Protein AF-A0A2U9R148-F1 (afdb_monomer_lite)

Foldseek 3Di:
DDDDDDDDDDDDPDPDDDDDDDDDDDDDDDDDDDDDDDDDDDDDDDDDDDDDDDDDDDPDDPPVVVVVVVVVVVVVVVVVVVVVVVVVVVVVVVVLVPDDCLPDLVVPQDLPVQLVVVVVVVDDSVVSNVVSVVVSVVVVVVSVVCPVPDDDPSVVVVVVVVVVVVVVVVVVVVVVVVVVVVVVVVVVVVVVVVVVVVVVVVVVVVVVVVVVVVVVVVVVVVVVVVVVVVVVVVVVVVVVVVCCVVVVVVVVVVVVVVVVVVVVVVVVVVVVVVVVVVVVVVVVVVVVVVVPDDDDDDDDDDDDDDDDDDDDDDDDDDDDDDDD

Radius of gyration: 74.28 Å; chains: 1; bounding box: 139×92×206 Å

pLDDT: mean 72.51, std 24.66, range [27.67, 98.5]

Organism: Pichia kudriavzevii (NCBI:txid4909)

Secondary structure (DSSP, 8-state):
---PPP---------------------------------PPP---PPPP--------------HHHHHHHHHHHHHHHHHHHHHHHHHHHHHHHHT--------GGGT--HHHHHHHHHHTT--HHHHHHHHHHHHHHHHHHHHHHHHHS--HHHHHHHHHHHHHHHHHHHHHHHHHHHHHHHHHHHHHHHHHHHHHHHHHHHHHHHHHHHHHHHHHHHHHHHHHHHHHHHHHHHHHHHHHHHHHHHHHHHHHHHHHHHHHHHHHHHHHHHHHHHHHHHHHHHHHHHHTT----------------------------------

InterPro domains:
  IPR024461 Coiled-coil domain-containing protein 90-like [PF07798] (109-281)
  IPR024461 Coiled-coil domain-containing protein 90-like [PTHR14360] (84-281)

Structure (mmCIF, N/CA/C/O backbone):
data_AF-A0A2U9R148-F1
#
_entry.id   AF-A0A2U9R148-F1
#
loop_
_atom_site.group_PDB
_atom_site.id
_atom_site.type_symbol
_atom_site.label_atom_id
_atom_site.label_alt_id
_atom_site.label_comp_id
_atom_site.label_asym_id
_atom_site.label_entity_id
_atom_site.label_seq_id
_atom_site.pdbx_PDB_ins_code
_atom_site.Cartn_x
_atom_site.Cartn_y
_atom_site.Cartn_z
_atom_site.occupancy
_atom_site.B_iso_or_equiv
_atom_site.auth_seq_id
_atom_site.auth_comp_id
_atom_site.auth_asym_id
_atom_site.auth_atom_id
_atom_site.pdbx_PDB_model_num
ATOM 1 N N . MET A 1 1 ? -62.554 -35.056 8.709 1.00 40.69 1 MET A N 1
ATOM 2 C CA . MET A 1 1 ? -61.158 -35.475 8.419 1.00 40.69 1 MET A CA 1
ATOM 3 C C . MET A 1 1 ? -60.192 -34.622 9.243 1.00 40.69 1 MET A C 1
ATOM 5 O O . MET A 1 1 ? -60.630 -33.622 9.788 1.00 40.69 1 MET A O 1
ATOM 9 N N . SER A 1 2 ? -58.923 -35.033 9.348 1.00 40.75 2 SER A N 1
ATOM 10 C CA . SER A 1 2 ? -57.762 -34.238 9.807 1.00 40.75 2 SER A CA 1
ATOM 11 C C . SER A 1 2 ? -57.883 -33.431 11.114 1.00 40.75 2 SER A C 1
ATOM 13 O O . SER A 1 2 ? -58.100 -32.224 11.120 1.00 40.75 2 SER A O 1
ATOM 15 N N . ARG A 1 3 ? -57.596 -34.104 12.236 1.00 36.12 3 ARG A N 1
ATOM 16 C CA . ARG A 1 3 ? -57.235 -33.489 13.526 1.00 36.12 3 ARG A CA 1
ATOM 17 C C . ARG A 1 3 ? -55.804 -32.931 13.437 1.00 36.12 3 ARG A C 1
ATOM 19 O O . ARG A 1 3 ? -54.862 -33.718 13.398 1.00 36.12 3 ARG A O 1
ATOM 26 N N . VAL A 1 4 ? -55.625 -31.608 13.408 1.00 43.72 4 VAL A N 1
ATOM 27 C CA . VAL A 1 4 ? -54.286 -30.982 13.380 1.00 43.72 4 VAL A CA 1
ATOM 28 C C . VAL A 1 4 ? -53.643 -31.065 14.769 1.00 43.72 4 VAL A C 1
ATOM 30 O O . VAL A 1 4 ? -54.189 -30.552 15.742 1.00 43.72 4 VAL A O 1
ATOM 33 N N . MET A 1 5 ? -52.488 -31.726 14.873 1.00 39.94 5 MET A N 1
ATOM 34 C CA . MET A 1 5 ? -51.717 -31.806 16.118 1.00 39.94 5 MET A CA 1
ATOM 35 C C . MET A 1 5 ? -50.911 -30.526 16.362 1.00 39.94 5 MET A C 1
ATOM 37 O O . MET A 1 5 ? -50.147 -30.101 15.496 1.00 39.94 5 MET A O 1
ATOM 41 N N . MET A 1 6 ? -50.968 -29.997 17.586 1.00 37.62 6 MET A N 1
ATOM 42 C CA . MET A 1 6 ? -49.887 -29.157 18.105 1.00 37.62 6 MET A CA 1
ATOM 43 C C . MET A 1 6 ? -48.601 -29.991 18.222 1.00 37.62 6 MET A C 1
ATOM 45 O O . MET A 1 6 ? -48.632 -31.120 18.714 1.00 37.62 6 MET A O 1
ATOM 49 N N . ARG A 1 7 ? -47.461 -29.426 17.813 1.00 37.69 7 ARG A N 1
ATOM 50 C CA . ARG A 1 7 ? -46.123 -29.976 18.082 1.00 37.69 7 ARG A CA 1
ATOM 51 C C . ARG A 1 7 ? -45.379 -29.044 19.046 1.00 37.69 7 ARG A C 1
ATOM 53 O O . ARG A 1 7 ? -45.216 -27.875 18.704 1.00 37.69 7 ARG A O 1
ATOM 60 N N . PRO A 1 8 ? -44.892 -29.522 20.205 1.00 41.59 8 PRO A N 1
ATOM 61 C CA . PRO A 1 8 ? -44.050 -28.712 21.077 1.00 41.59 8 PRO A CA 1
ATOM 62 C C . PRO A 1 8 ? -42.641 -28.584 20.482 1.00 41.59 8 PRO A C 1
ATOM 64 O O . PRO A 1 8 ? -41.967 -29.587 20.235 1.00 41.59 8 PRO A O 1
ATOM 67 N N . VAL A 1 9 ? -42.175 -27.352 20.278 1.00 40.22 9 VAL A N 1
ATOM 68 C CA . VAL A 1 9 ? -40.775 -27.081 19.922 1.00 40.22 9 VAL A CA 1
ATOM 69 C C . VAL A 1 9 ? -39.934 -27.192 21.194 1.00 40.22 9 VAL A C 1
ATOM 71 O O . VAL A 1 9 ? -40.090 -26.401 22.121 1.00 40.22 9 VAL A O 1
ATOM 74 N N . ARG A 1 10 ? -39.046 -28.191 21.260 1.00 39.56 10 ARG A N 1
ATOM 75 C CA . ARG A 1 10 ? -38.090 -28.329 22.368 1.00 39.56 10 ARG A CA 1
ATOM 76 C C . ARG A 1 10 ? -37.035 -27.227 22.278 1.00 39.56 10 ARG A C 1
ATOM 78 O O . ARG A 1 10 ? -36.246 -27.215 21.336 1.00 39.56 10 ARG A O 1
ATOM 85 N N . ALA A 1 11 ? -36.988 -26.350 23.277 1.00 38.66 11 ALA A N 1
ATOM 86 C CA . ALA A 1 11 ? -35.897 -25.396 23.433 1.00 38.66 11 ALA A CA 1
ATOM 87 C C . ALA A 1 11 ? -34.603 -26.135 23.819 1.00 38.66 11 ALA A C 1
ATOM 89 O O . ALA A 1 11 ? -34.496 -26.684 24.915 1.00 38.66 11 ALA A O 1
ATOM 90 N N . PHE A 1 12 ? -33.613 -26.145 22.925 1.00 34.12 12 PHE A N 1
ATOM 91 C CA . PHE A 1 12 ? -32.262 -26.610 23.238 1.00 34.12 12 PHE A CA 1
ATOM 92 C C . PHE A 1 12 ? -31.444 -25.462 23.837 1.00 34.12 12 PHE A C 1
ATOM 94 O O . PHE A 1 12 ? -30.795 -24.705 23.117 1.00 34.12 12 PHE A O 1
ATOM 101 N N . TRP A 1 13 ? -31.449 -25.349 25.167 1.00 34.31 13 TRP A N 1
ATOM 102 C CA . TRP A 1 13 ? -30.438 -24.569 25.882 1.00 34.31 13 TRP A CA 1
ATOM 103 C C . TRP A 1 13 ? -29.085 -25.276 25.755 1.00 34.31 13 TRP A C 1
ATOM 105 O O . TRP A 1 13 ? -28.850 -26.303 26.386 1.00 34.31 13 TRP A O 1
ATOM 115 N N . ASN A 1 14 ? -28.203 -24.742 24.910 1.00 32.25 14 ASN A N 1
ATOM 116 C CA . ASN A 1 14 ? -26.879 -25.306 24.655 1.00 32.25 14 ASN A CA 1
ATOM 117 C C . ASN A 1 14 ? -25.799 -24.355 25.190 1.00 32.25 14 ASN A C 1
ATOM 119 O O . ASN A 1 14 ? -25.160 -23.621 24.436 1.00 32.25 14 ASN A O 1
ATOM 123 N N . VAL A 1 15 ? -25.653 -24.327 26.521 1.00 37.69 15 VAL A N 1
ATOM 124 C CA . VAL A 1 15 ? -24.686 -23.474 27.233 1.00 37.69 15 VAL A CA 1
ATOM 125 C C . VAL A 1 15 ? -23.275 -24.010 27.010 1.00 37.69 15 VAL A C 1
ATOM 127 O O . VAL A 1 15 ? -22.725 -24.768 27.808 1.00 37.69 15 VAL A O 1
ATOM 130 N N . ARG A 1 16 ? -22.677 -23.618 25.888 1.00 37.16 16 ARG A N 1
ATOM 131 C CA . ARG A 1 16 ? -21.277 -23.902 25.594 1.00 37.16 16 ARG A CA 1
ATOM 132 C C . ARG A 1 16 ? -20.419 -22.851 26.289 1.00 37.16 16 ARG A C 1
ATOM 134 O O . ARG A 1 16 ? -20.343 -21.720 25.818 1.00 37.16 16 ARG A O 1
ATOM 141 N N . LEU A 1 17 ? -19.780 -23.223 27.403 1.00 41.09 17 LEU A N 1
ATOM 142 C CA . LEU A 1 17 ? -18.784 -22.365 28.049 1.00 41.09 17 LEU A CA 1
ATOM 143 C C . LEU A 1 17 ? -17.743 -21.942 27.005 1.00 41.09 17 LEU A C 1
ATOM 145 O O . LEU A 1 17 ? -17.155 -22.799 26.340 1.00 41.09 17 LEU A O 1
ATOM 149 N N . PHE A 1 18 ? -17.489 -20.639 26.900 1.00 32.75 18 PHE A N 1
ATOM 150 C CA . PHE A 1 18 ? -16.334 -20.122 26.179 1.00 32.75 18 PHE A CA 1
ATOM 151 C C . PHE A 1 18 ? -15.441 -19.301 27.107 1.00 32.75 18 PHE A C 1
ATOM 153 O O . PHE A 1 18 ? -15.887 -18.761 28.119 1.00 32.75 18 PHE A O 1
ATOM 160 N N . SER A 1 19 ? -14.142 -19.329 26.821 1.00 32.44 19 SER A N 1
ATOM 161 C CA . SER A 1 19 ? -13.114 -19.009 27.812 1.00 32.44 19 SER A CA 1
ATOM 162 C C . SER A 1 19 ? -13.008 -17.513 28.104 1.00 32.44 19 SER A C 1
ATOM 164 O O . SER A 1 19 ? -12.942 -16.702 27.180 1.00 32.44 19 SER A O 1
ATOM 166 N N . ARG A 1 20 ? -12.886 -17.151 29.389 1.00 37.62 20 ARG A N 1
ATOM 167 C CA . ARG A 1 20 ? -12.506 -15.793 29.802 1.00 37.62 20 ARG A CA 1
ATOM 168 C C . ARG A 1 20 ? -11.097 -15.469 29.289 1.00 37.62 20 ARG A C 1
ATOM 170 O O . ARG A 1 20 ? -10.123 -16.086 29.719 1.00 37.62 20 ARG A O 1
ATOM 177 N N . ARG A 1 21 ? -10.972 -14.437 28.453 1.00 35.81 21 ARG A N 1
ATOM 178 C CA . ARG A 1 21 ? -9.716 -13.706 28.217 1.00 35.81 21 ARG A CA 1
ATOM 179 C C . ARG A 1 21 ? -9.968 -12.218 28.438 1.00 35.81 21 ARG A C 1
ATOM 181 O O . ARG A 1 21 ? -10.374 -11.522 27.520 1.00 35.81 21 ARG A O 1
ATOM 188 N N . ALA A 1 22 ? -9.743 -11.757 29.667 1.00 36.31 22 ALA A N 1
ATOM 189 C CA . ALA A 1 22 ? -9.949 -10.360 30.037 1.00 36.31 22 ALA A CA 1
ATOM 190 C C . ALA A 1 22 ? -8.974 -9.438 29.283 1.00 36.31 22 ALA A C 1
ATOM 192 O O . ALA A 1 22 ? -7.755 -9.584 29.410 1.00 36.31 22 ALA A O 1
ATOM 193 N N . CYS A 1 23 ? -9.498 -8.473 28.525 1.00 33.38 23 CYS A N 1
ATOM 194 C CA . CYS A 1 23 ? -8.683 -7.498 27.807 1.00 33.38 23 CYS A CA 1
ATOM 195 C C . CYS A 1 23 ? -8.499 -6.226 28.654 1.00 33.38 23 CYS A C 1
ATOM 197 O O . CYS A 1 23 ? -9.293 -5.293 28.606 1.00 33.38 23 CYS A O 1
ATOM 199 N N . LEU A 1 24 ? -7.456 -6.189 29.490 1.00 38.22 24 LEU A N 1
ATOM 200 C CA . LEU A 1 24 ? -7.224 -5.065 30.405 1.00 38.22 24 LEU A CA 1
ATOM 201 C C . LEU A 1 24 ? -6.367 -3.944 29.791 1.00 38.22 24 LEU A C 1
ATOM 203 O O . LEU A 1 24 ? -5.133 -4.036 29.798 1.00 38.22 24 LEU A O 1
ATOM 207 N N . ARG A 1 25 ? -6.987 -2.812 29.416 1.00 37.53 25 ARG A N 1
ATOM 208 C CA . ARG A 1 25 ? -6.289 -1.511 29.419 1.00 37.53 25 ARG A CA 1
ATOM 209 C C . ARG A 1 25 ? -7.189 -0.286 29.656 1.00 37.53 25 ARG A C 1
ATOM 211 O O . ARG A 1 25 ? -7.997 0.079 28.823 1.00 37.53 25 ARG A O 1
ATOM 218 N N . ASN A 1 26 ? -6.940 0.349 30.801 1.00 33.91 26 ASN A N 1
ATOM 219 C CA . ASN A 1 26 ? -7.235 1.723 31.228 1.00 33.91 26 ASN A CA 1
ATOM 220 C C . ASN A 1 26 ? -8.183 2.607 30.386 1.00 33.91 26 ASN A C 1
ATOM 222 O O . ASN A 1 26 ? -7.795 3.114 29.336 1.00 33.91 26 ASN A O 1
ATOM 226 N N . SER A 1 27 ? -9.266 3.049 31.026 1.00 28.39 27 SER A N 1
ATOM 227 C CA . SER A 1 27 ? -9.783 4.416 30.897 1.00 28.39 27 SER A CA 1
ATOM 228 C C . SER A 1 27 ? -9.855 5.050 32.296 1.00 28.39 27 SER A C 1
ATOM 230 O O . SER A 1 27 ? -10.354 4.446 33.242 1.00 28.39 27 SER A O 1
ATOM 232 N N . THR A 1 28 ? -9.292 6.249 32.467 1.00 39.09 28 THR A N 1
ATOM 233 C CA . THR A 1 28 ? -9.404 7.036 33.709 1.00 39.09 28 THR A CA 1
ATOM 234 C C . THR A 1 28 ? -10.259 8.259 33.432 1.00 39.09 28 THR A C 1
ATOM 236 O O . THR A 1 28 ? -9.847 9.136 32.672 1.00 39.09 28 THR A O 1
ATOM 239 N N . THR A 1 29 ? -11.441 8.324 34.035 1.00 35.50 29 THR A N 1
ATOM 240 C CA . THR A 1 29 ? -12.380 9.433 33.861 1.00 35.50 29 THR A CA 1
ATOM 241 C C . THR A 1 29 ? -11.907 10.688 34.597 1.00 35.50 29 THR A C 1
ATOM 243 O O . THR A 1 29 ? -11.525 10.639 35.767 1.00 35.50 29 THR A O 1
ATOM 246 N N . LYS A 1 30 ? -11.947 11.839 33.916 1.00 34.44 30 LYS A N 1
ATOM 247 C CA . LYS A 1 30 ? -11.910 13.167 34.545 1.00 34.44 30 LYS A CA 1
ATOM 248 C C . LYS A 1 30 ? -12.507 14.230 33.624 1.00 34.44 30 LYS A C 1
ATOM 250 O O . LYS A 1 30 ? -12.185 14.291 32.443 1.00 34.44 30 LYS A O 1
ATOM 255 N N . SER A 1 31 ? -13.333 15.091 34.201 1.00 30.61 31 SER A N 1
ATOM 256 C CA . SER A 1 31 ? -13.832 16.353 33.645 1.00 30.61 31 SER A CA 1
ATOM 257 C C . SER A 1 31 ? -14.246 17.251 34.832 1.00 30.61 31 SER A C 1
ATOM 259 O O . SER A 1 31 ? -14.190 16.773 35.972 1.00 30.61 31 SER A O 1
ATOM 261 N N . PRO A 1 32 ? -14.676 18.512 34.635 1.00 53.31 32 PRO A N 1
ATOM 262 C CA . PRO A 1 32 ? -14.616 19.332 33.419 1.00 53.31 32 PRO A CA 1
ATOM 263 C C . PRO A 1 32 ? -13.890 20.682 33.636 1.00 53.31 32 PRO A C 1
ATOM 265 O O . PRO A 1 32 ? -13.750 21.123 34.771 1.00 53.31 32 PRO A O 1
ATOM 268 N N . GLN A 1 33 ? -13.512 21.375 32.550 1.00 30.28 33 GLN A N 1
ATOM 269 C CA . GLN A 1 33 ? -13.773 22.814 32.297 1.00 30.28 33 GLN A CA 1
ATOM 270 C C . GLN A 1 33 ? -13.162 23.266 30.948 1.00 30.28 33 GLN A C 1
ATOM 272 O O . GLN A 1 33 ? -12.612 22.443 30.218 1.00 30.28 33 GLN A O 1
ATOM 277 N N . GLN A 1 34 ? -13.405 24.524 30.558 1.00 30.59 34 GLN A N 1
ATOM 278 C CA . GLN A 1 34 ? -13.326 25.029 29.173 1.00 30.59 34 GLN A CA 1
ATOM 279 C C . GLN A 1 34 ? -12.042 25.882 28.910 1.00 30.59 34 GLN A C 1
ATOM 281 O O . GLN A 1 34 ? -11.045 25.655 29.589 1.00 30.59 34 GLN A O 1
ATOM 286 N N . PRO A 1 35 ? -11.955 26.751 27.875 1.00 52.84 35 PRO A N 1
ATOM 287 C CA . PRO A 1 35 ? -11.247 26.399 26.639 1.00 52.84 35 PRO A CA 1
ATOM 288 C C . PRO A 1 35 ? -10.097 27.366 26.283 1.00 52.84 35 PRO A C 1
ATOM 290 O O . PRO A 1 35 ? -10.132 28.530 26.673 1.00 52.84 35 PRO A O 1
ATOM 293 N N . LEU A 1 36 ? -9.123 26.938 25.468 1.00 27.67 36 LEU A N 1
ATOM 294 C CA . LEU A 1 36 ? -8.109 27.846 24.908 1.00 27.67 36 LEU A CA 1
ATOM 295 C C . LEU A 1 36 ? -7.570 27.425 23.530 1.00 27.67 36 LEU A C 1
ATOM 297 O O . LEU A 1 36 ? -7.730 26.292 23.085 1.00 27.67 36 LEU A O 1
ATOM 301 N N . GLU A 1 37 ? -6.981 28.427 22.883 1.00 28.81 37 GLU A N 1
ATOM 302 C CA . GLU A 1 37 ? -6.577 28.591 21.483 1.00 28.81 37 GLU A CA 1
ATOM 303 C C . GLU A 1 37 ? -5.896 27.418 20.755 1.00 28.81 37 GLU A C 1
ATOM 305 O O . GLU A 1 37 ? -5.028 26.717 21.272 1.00 28.81 37 GLU A O 1
ATOM 310 N N . THR A 1 38 ? -6.195 27.323 19.456 1.00 40.75 38 THR A N 1
ATOM 311 C CA . THR A 1 38 ? -5.419 26.558 18.475 1.00 40.75 38 THR A CA 1
ATOM 312 C C . THR A 1 38 ? -4.294 27.406 17.876 1.00 40.75 38 THR A C 1
ATOM 314 O O . THR A 1 38 ? -4.573 28.402 17.210 1.00 40.75 38 THR A O 1
ATOM 317 N N . ASN A 1 39 ? -3.042 26.960 17.988 1.00 32.22 39 ASN A N 1
ATOM 318 C CA . ASN A 1 39 ? -1.950 27.393 17.109 1.00 32.22 39 ASN A CA 1
ATOM 319 C C . ASN A 1 39 ? -1.030 26.196 16.778 1.00 32.22 39 ASN A C 1
ATOM 321 O O . ASN A 1 39 ? -0.771 25.376 17.662 1.00 32.22 39 ASN A O 1
ATOM 325 N N . PRO A 1 40 ? -0.569 26.034 15.521 1.00 32.91 40 PRO A N 1
ATOM 326 C CA . PRO A 1 40 ? 0.127 24.825 15.083 1.00 32.91 40 PRO A CA 1
ATOM 327 C C . PRO A 1 40 ? 1.614 24.820 15.468 1.00 32.91 40 PRO A C 1
ATOM 329 O O . PRO A 1 40 ? 2.334 25.794 15.252 1.00 32.91 40 PRO A O 1
ATOM 332 N N . ILE A 1 41 ? 2.102 23.683 15.971 1.00 32.50 41 ILE A N 1
ATOM 333 C CA . ILE A 1 41 ? 3.531 23.468 16.237 1.00 32.50 41 ILE A CA 1
ATOM 334 C C . ILE A 1 41 ? 4.197 22.903 14.976 1.00 32.50 41 ILE A C 1
ATOM 336 O O . ILE A 1 41 ? 3.887 21.796 14.537 1.00 32.50 41 ILE A O 1
ATOM 340 N N . ASN A 1 42 ? 5.139 23.659 14.408 1.00 30.28 42 ASN A N 1
ATOM 341 C CA . ASN A 1 42 ? 5.942 23.224 13.263 1.00 30.28 42 ASN A CA 1
ATOM 342 C C . ASN A 1 42 ? 6.892 22.082 13.655 1.00 30.28 42 ASN A C 1
ATOM 344 O O . ASN A 1 42 ? 7.706 22.238 14.566 1.00 30.28 42 ASN A O 1
ATOM 348 N N . PHE A 1 43 ? 6.848 20.963 12.928 1.00 28.45 43 PHE A N 1
ATOM 349 C CA . PHE A 1 43 ? 7.765 19.840 13.138 1.00 28.45 43 PHE A CA 1
ATOM 350 C C . PHE A 1 43 ? 9.009 19.991 12.249 1.00 28.45 43 PHE A C 1
ATOM 352 O O . PHE A 1 43 ? 8.956 19.764 11.040 1.00 28.45 43 PHE A O 1
ATOM 359 N N . THR A 1 44 ? 10.132 20.419 12.827 1.00 32.84 44 THR A N 1
ATOM 360 C CA . THR A 1 44 ? 11.377 20.661 12.082 1.00 32.84 44 THR A CA 1
ATOM 361 C C . THR A 1 44 ? 12.170 19.370 11.865 1.00 32.84 44 THR A C 1
ATOM 363 O O . THR A 1 44 ? 12.422 18.594 12.785 1.00 32.84 44 THR A O 1
ATOM 366 N N . MET A 1 45 ? 12.582 19.126 10.618 1.00 33.75 45 MET A N 1
ATOM 367 C CA . MET A 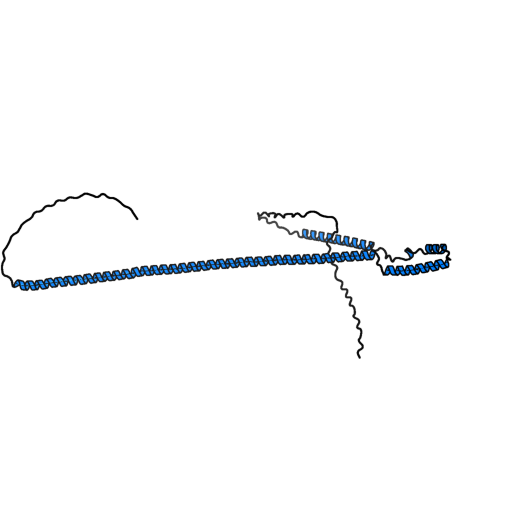1 45 ? 13.253 17.883 10.229 1.00 33.75 45 MET A CA 1
ATOM 368 C C . MET A 1 45 ? 14.743 17.915 10.614 1.00 33.75 45 MET A C 1
ATOM 370 O O . MET A 1 45 ? 15.570 18.511 9.921 1.00 33.75 45 MET A O 1
ATOM 374 N N . GLY A 1 46 ? 15.088 17.289 11.742 1.00 30.19 46 GLY A N 1
ATOM 375 C CA . GLY A 1 46 ? 16.469 17.168 12.215 1.00 30.19 46 GLY A CA 1
ATOM 376 C C . GLY A 1 46 ? 17.337 16.328 11.270 1.00 30.19 46 GLY A C 1
ATOM 377 O O . GLY A 1 46 ? 17.011 15.181 10.971 1.00 30.19 46 GLY A O 1
ATOM 378 N N . LYS A 1 47 ? 18.453 16.896 10.798 1.00 34.81 47 LYS A N 1
ATOM 379 C CA . LYS A 1 47 ? 19.402 16.223 9.894 1.00 34.81 47 LYS A CA 1
ATOM 380 C C . LYS A 1 47 ? 20.146 15.094 10.617 1.00 34.81 47 LYS A C 1
ATOM 382 O O . LYS A 1 47 ? 20.728 15.335 11.672 1.00 34.81 47 LYS A O 1
ATOM 387 N N . MET A 1 48 ? 20.219 13.908 10.010 1.00 32.25 48 MET A N 1
ATOM 388 C CA . MET A 1 48 ? 21.195 12.886 10.415 1.00 32.25 48 MET A CA 1
ATOM 389 C C . MET A 1 48 ? 22.584 13.219 9.837 1.00 32.25 48 MET A C 1
ATOM 391 O O . MET A 1 48 ? 22.668 13.553 8.652 1.00 32.25 48 MET A O 1
ATOM 395 N N . PRO A 1 49 ? 23.671 13.124 10.624 1.00 37.22 49 PRO A N 1
ATOM 396 C CA . PRO A 1 49 ? 25.033 13.198 10.107 1.00 37.22 49 PRO A CA 1
ATOM 397 C C . PRO A 1 49 ? 25.453 11.871 9.451 1.00 37.22 49 PRO A C 1
ATOM 399 O O . PRO A 1 49 ? 25.042 10.793 9.876 1.00 37.22 49 PRO A O 1
ATOM 402 N N . ILE A 1 50 ? 26.313 11.959 8.436 1.00 35.84 50 ILE A N 1
ATOM 403 C CA . ILE A 1 50 ? 26.935 10.821 7.746 1.00 35.84 50 ILE A CA 1
ATOM 404 C C . ILE A 1 50 ? 28.441 10.876 8.030 1.00 35.84 50 ILE A C 1
ATOM 406 O O . ILE A 1 50 ? 29.040 11.923 7.793 1.00 35.84 50 ILE A O 1
ATOM 410 N N . GLY A 1 51 ? 29.063 9.768 8.459 1.00 30.67 51 GLY A N 1
ATOM 411 C CA . GLY A 1 51 ? 30.524 9.623 8.357 1.00 30.67 51 GLY A CA 1
ATOM 412 C C . GLY A 1 51 ? 31.252 8.780 9.413 1.00 30.67 51 GLY A C 1
ATOM 413 O O . GLY A 1 51 ? 31.760 9.351 10.367 1.00 30.67 51 GLY A O 1
ATOM 414 N N . LEU A 1 52 ? 31.450 7.487 9.098 1.00 30.19 52 LEU A N 1
ATOM 415 C CA . LEU A 1 52 ? 32.632 6.653 9.429 1.00 30.19 52 LEU A CA 1
ATOM 416 C C . LEU A 1 52 ? 32.984 6.384 10.924 1.00 30.19 52 LEU A C 1
ATOM 418 O O . LEU A 1 52 ? 32.455 7.039 11.817 1.00 30.19 52 LEU A O 1
ATOM 422 N N . PRO A 1 53 ? 33.908 5.434 11.223 1.00 40.84 53 PRO A N 1
ATOM 423 C CA . PRO A 1 53 ? 34.562 4.450 10.345 1.00 40.84 53 PRO A CA 1
ATOM 424 C C . PRO A 1 53 ? 34.176 2.983 10.647 1.00 40.84 53 PRO A C 1
ATOM 426 O O . PRO A 1 53 ? 33.507 2.679 11.629 1.00 40.84 53 PRO A O 1
ATOM 429 N N . MET A 1 54 ? 34.645 2.061 9.799 1.00 43.34 54 MET A N 1
ATOM 430 C CA . MET A 1 54 ? 34.634 0.611 10.048 1.00 43.34 54 MET A CA 1
ATOM 431 C C . MET A 1 54 ? 35.953 0.175 10.707 1.00 43.34 54 MET A C 1
ATOM 433 O O . MET A 1 54 ? 37.010 0.641 10.282 1.00 43.34 54 MET A O 1
ATOM 437 N N . GLY A 1 55 ? 35.907 -0.762 11.661 1.00 34.12 55 GLY A N 1
ATOM 438 C CA . GLY A 1 55 ? 37.095 -1.450 12.190 1.00 34.12 55 GLY A CA 1
ATOM 439 C C . GLY A 1 55 ? 37.013 -1.775 13.685 1.00 34.12 55 GLY A C 1
ATOM 440 O O . GLY A 1 55 ? 37.119 -0.874 14.510 1.00 34.12 55 GLY A O 1
ATOM 441 N N . GLY A 1 56 ? 36.858 -3.060 14.023 1.00 30.08 56 GLY A N 1
ATOM 442 C CA . GLY A 1 56 ? 36.825 -3.565 15.402 1.00 30.08 56 GLY A CA 1
ATOM 443 C C . GLY A 1 56 ? 36.057 -4.886 15.512 1.00 30.08 56 GLY A C 1
ATOM 444 O O . GLY A 1 56 ? 34.836 -4.900 15.375 1.00 30.08 56 GLY A O 1
ATOM 445 N N . GLU A 1 57 ? 36.762 -5.998 15.734 1.00 40.91 57 GLU A N 1
ATOM 446 C CA . GLU A 1 57 ? 36.166 -7.332 15.915 1.00 40.91 57 GLU A CA 1
ATOM 447 C C . GLU A 1 57 ? 35.799 -7.592 17.387 1.00 40.91 57 GLU A C 1
ATOM 449 O O . GLU A 1 57 ? 36.429 -8.401 18.067 1.00 40.91 57 GLU A O 1
ATOM 454 N N . ASP A 1 58 ? 34.761 -6.921 17.890 1.00 32.25 58 ASP A N 1
ATOM 455 C CA . ASP A 1 58 ? 34.233 -7.190 19.233 1.00 32.25 58 ASP A CA 1
ATOM 456 C C . ASP A 1 58 ? 33.158 -8.290 19.205 1.00 32.25 58 ASP A C 1
ATOM 458 O O . ASP A 1 58 ? 32.077 -8.139 18.627 1.00 32.25 58 ASP A O 1
ATOM 462 N N . VAL A 1 59 ? 33.442 -9.417 19.870 1.00 41.50 59 VAL A N 1
ATOM 463 C CA . VAL A 1 59 ? 32.540 -10.579 19.963 1.00 41.50 59 VAL A CA 1
ATOM 464 C C . VAL A 1 59 ? 31.347 -10.256 20.868 1.00 41.50 59 VAL A C 1
ATOM 466 O O . VAL A 1 59 ? 31.357 -10.507 22.075 1.00 41.50 59 VAL A O 1
ATOM 469 N N . PHE A 1 60 ? 30.288 -9.704 20.277 1.00 30.75 60 PHE A N 1
ATOM 470 C CA . PHE A 1 60 ? 29.084 -9.320 21.008 1.00 30.75 60 PHE A CA 1
ATOM 471 C C . PHE A 1 60 ? 28.231 -10.544 21.382 1.00 30.75 60 PHE A C 1
ATOM 473 O O . PHE A 1 60 ? 27.349 -10.979 20.638 1.00 30.75 60 PHE A O 1
ATOM 480 N N . ILE A 1 61 ? 28.487 -11.108 22.566 1.00 39.44 61 ILE A N 1
ATOM 481 C CA . ILE A 1 61 ? 27.653 -12.162 23.158 1.00 39.44 61 ILE A CA 1
ATOM 482 C C . ILE A 1 61 ? 26.226 -11.619 23.314 1.00 39.44 61 ILE A C 1
ATOM 484 O O . ILE A 1 61 ? 25.984 -10.662 24.052 1.00 39.44 61 ILE A O 1
ATOM 488 N N . SER A 1 62 ? 25.265 -12.228 22.616 1.00 42.44 62 SER A N 1
ATOM 489 C CA . SER A 1 62 ? 23.869 -11.797 22.659 1.00 42.44 62 SER A CA 1
ATOM 490 C C . SER A 1 62 ? 23.251 -12.143 24.015 1.00 42.44 62 SER A C 1
ATOM 492 O O . SER A 1 62 ? 22.887 -13.285 24.301 1.00 42.44 62 SER A O 1
ATOM 494 N N . ASP A 1 63 ? 23.138 -11.131 24.879 1.00 45.09 63 ASP A N 1
ATOM 495 C CA . ASP A 1 63 ? 22.746 -11.301 26.278 1.00 45.09 63 ASP A CA 1
ATOM 496 C C . ASP A 1 63 ? 21.228 -11.520 26.447 1.00 45.09 63 ASP A C 1
ATOM 498 O O . ASP A 1 63 ? 20.472 -10.723 27.014 1.00 45.09 63 ASP A O 1
ATOM 502 N N . THR A 1 64 ? 20.761 -12.659 25.928 1.00 53.19 64 THR A N 1
ATOM 503 C CA . THR A 1 64 ? 19.370 -13.125 26.006 1.00 53.19 64 THR A CA 1
ATOM 504 C C . THR A 1 64 ? 18.884 -13.296 27.449 1.00 53.19 64 THR A C 1
ATOM 506 O O . THR A 1 64 ? 17.674 -13.320 27.681 1.00 53.19 64 THR A O 1
ATOM 509 N N . SER A 1 65 ? 19.798 -13.349 28.428 1.00 56.19 65 SER A N 1
ATOM 510 C CA . SER A 1 65 ? 19.479 -13.344 29.859 1.00 56.19 65 SER A CA 1
ATOM 511 C C . SER A 1 65 ? 18.812 -12.031 30.295 1.00 56.19 65 SER A C 1
ATOM 513 O O . SER A 1 65 ? 17.850 -12.046 31.066 1.00 56.19 65 SER A O 1
ATOM 515 N N . SER A 1 66 ? 19.260 -10.900 29.738 1.00 54.09 66 SER A N 1
ATOM 516 C CA . SER A 1 66 ? 18.758 -9.556 30.041 1.00 54.09 66 SER A CA 1
ATOM 517 C C . SER A 1 66 ? 17.337 -9.347 29.511 1.00 54.09 66 SER A C 1
ATOM 519 O O . SER A 1 66 ? 16.473 -8.839 30.228 1.00 54.09 66 SER A O 1
ATOM 521 N N . SER A 1 67 ? 17.055 -9.802 28.283 1.00 57.44 67 SER A N 1
ATOM 522 C CA . SER A 1 67 ? 15.710 -9.698 27.694 1.00 57.44 67 SER A CA 1
ATOM 523 C C . SER A 1 67 ? 14.696 -10.586 28.422 1.00 57.44 67 SER A C 1
ATOM 525 O O . SER A 1 67 ? 13.628 -10.108 28.804 1.00 57.44 67 SER A O 1
ATOM 527 N N . LYS A 1 68 ? 15.059 -11.846 28.712 1.00 59.16 68 LYS A N 1
ATOM 528 C CA . LYS A 1 68 ? 14.205 -12.781 29.468 1.00 59.16 68 LYS A CA 1
ATOM 529 C C . LYS A 1 68 ? 13.849 -12.236 30.852 1.00 59.16 68 LYS A C 1
ATOM 531 O O . LYS A 1 68 ? 12.671 -12.188 31.194 1.00 59.16 68 LYS A O 1
ATOM 536 N N . ARG A 1 69 ? 14.828 -11.703 31.594 1.00 69.94 69 ARG A N 1
ATOM 537 C CA . ARG A 1 69 ? 14.604 -11.108 32.924 1.00 69.94 69 ARG A CA 1
ATOM 538 C C . ARG A 1 69 ? 13.658 -9.899 32.887 1.00 69.94 69 ARG A C 1
ATOM 540 O O . ARG A 1 69 ? 12.866 -9.711 33.809 1.00 69.94 69 ARG A O 1
ATOM 547 N N . LYS A 1 70 ? 13.705 -9.084 31.824 1.00 66.75 70 LYS A N 1
ATOM 548 C CA . LYS A 1 70 ? 12.766 -7.962 31.620 1.00 66.75 70 LYS A CA 1
ATOM 549 C C . LYS A 1 70 ? 11.348 -8.460 31.335 1.00 66.75 70 LYS A C 1
ATOM 551 O O . LYS A 1 70 ? 10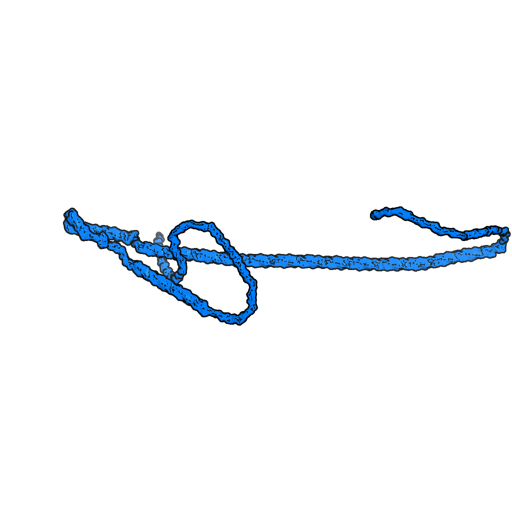.400 -7.950 31.927 1.00 66.75 70 LYS A O 1
ATOM 556 N N . GLU A 1 71 ? 11.192 -9.473 30.485 1.00 70.25 71 GLU A N 1
ATOM 557 C CA . GLU A 1 71 ? 9.890 -10.104 30.245 1.00 70.25 71 GLU A CA 1
ATOM 558 C C . GLU A 1 71 ? 9.303 -10.758 31.503 1.00 70.25 71 GLU A C 1
ATOM 560 O O . GLU 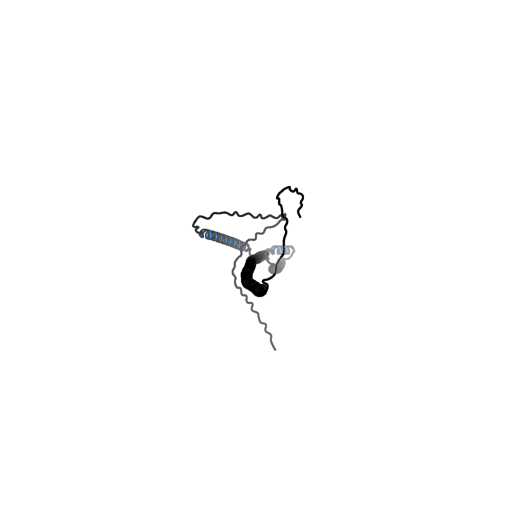A 1 71 ? 8.109 -10.626 31.762 1.00 70.25 71 GLU A O 1
ATOM 565 N N . GLU A 1 72 ? 10.122 -11.463 32.283 1.00 77.00 72 GLU A N 1
ATOM 566 C CA . GLU A 1 72 ? 9.726 -12.088 33.549 1.00 77.00 72 GLU A CA 1
ATOM 567 C C . GLU A 1 72 ? 9.250 -11.037 34.555 1.00 77.00 72 GLU A C 1
ATOM 569 O O . GLU A 1 72 ? 8.168 -11.185 35.117 1.00 77.00 72 GLU A O 1
ATOM 574 N N . TRP A 1 73 ? 9.974 -9.923 34.703 1.00 75.62 73 TRP A N 1
ATOM 575 C CA . TRP A 1 73 ? 9.561 -8.803 35.556 1.00 75.62 73 TRP A CA 1
ATOM 576 C C . TRP A 1 73 ? 8.234 -8.162 35.109 1.00 75.62 73 TRP A C 1
ATOM 578 O O . TRP A 1 73 ? 7.394 -7.832 35.949 1.00 75.62 73 TRP A O 1
ATOM 588 N N . ILE A 1 74 ? 7.995 -8.036 33.797 1.00 77.44 74 ILE A N 1
ATOM 589 C CA . ILE A 1 74 ? 6.712 -7.558 33.252 1.00 77.44 74 ILE A CA 1
ATOM 590 C C . ILE A 1 74 ? 5.581 -8.546 33.577 1.00 77.44 74 ILE A C 1
ATOM 592 O O . ILE A 1 74 ? 4.522 -8.124 34.045 1.00 77.44 74 ILE A O 1
ATOM 596 N N . LYS A 1 75 ? 5.807 -9.852 33.382 1.00 80.88 75 LYS A N 1
ATOM 597 C CA . LYS A 1 75 ? 4.835 -10.922 33.680 1.00 80.88 75 LYS A CA 1
ATOM 598 C C . LYS A 1 75 ? 4.520 -10.981 35.182 1.00 80.88 75 LYS A C 1
ATOM 600 O O . LYS A 1 75 ? 3.352 -11.055 35.555 1.00 80.88 75 LYS A O 1
ATOM 605 N N . GLU A 1 76 ? 5.528 -10.852 36.046 1.00 84.00 76 GLU A N 1
ATOM 606 C CA . GLU A 1 76 ? 5.381 -10.744 37.505 1.00 84.00 76 GLU A CA 1
ATOM 607 C C . GLU A 1 76 ? 4.528 -9.523 37.888 1.00 84.00 76 GLU A C 1
ATOM 609 O O . GLU A 1 76 ? 3.567 -9.644 38.648 1.00 84.00 76 GLU A O 1
ATOM 614 N N . LYS A 1 77 ? 4.802 -8.346 37.308 1.00 81.94 77 LYS A N 1
ATOM 615 C CA . LYS A 1 77 ? 4.038 -7.118 37.587 1.00 81.94 77 LYS A CA 1
ATOM 616 C C . LYS A 1 77 ? 2.602 -7.151 37.064 1.00 81.94 77 LYS A C 1
ATOM 618 O O . LYS A 1 77 ? 1.720 -6.595 37.716 1.00 81.94 77 LYS A O 1
ATOM 623 N N . GLN A 1 78 ? 2.339 -7.819 35.943 1.00 73.75 78 GLN A N 1
ATOM 624 C CA . GLN A 1 78 ? 0.974 -8.086 35.475 1.00 73.75 78 GLN A CA 1
ATOM 625 C C . GLN A 1 78 ? 0.234 -9.016 36.447 1.00 73.75 78 GLN A C 1
ATOM 627 O O . GLN A 1 78 ? -0.865 -8.690 36.885 1.00 73.75 78 GLN A O 1
ATOM 632 N N . LYS A 1 79 ? 0.877 -10.108 36.872 1.00 80.88 79 LYS A N 1
ATOM 633 C CA . LYS A 1 79 ? 0.320 -11.104 37.801 1.00 80.88 79 LYS A CA 1
ATOM 634 C C . LYS A 1 79 ? 0.092 -10.553 39.216 1.00 80.88 79 LYS A C 1
ATOM 636 O O . LYS A 1 79 ? -0.838 -10.980 39.896 1.00 80.88 79 LYS A O 1
ATOM 641 N N . GLN A 1 80 ? 0.902 -9.586 39.658 1.00 74.31 80 GLN A N 1
ATOM 642 C CA . GLN A 1 80 ? 0.651 -8.803 40.875 1.00 74.31 80 GLN A CA 1
ATOM 643 C C . GLN A 1 80 ? -0.601 -7.929 40.717 1.00 74.31 80 GLN A C 1
ATOM 645 O O . GLN A 1 80 ? -1.510 -8.044 41.534 1.00 74.31 80 GLN A O 1
ATOM 650 N N . LYS A 1 81 ? -0.719 -7.165 39.621 1.00 75.81 81 LYS A N 1
ATOM 651 C CA . LYS A 1 81 ? -1.910 -6.341 39.347 1.00 75.81 81 LYS A CA 1
ATOM 652 C C . LYS A 1 81 ? -3.197 -7.150 39.175 1.00 75.81 81 LYS A C 1
ATOM 654 O O . LYS A 1 81 ? -4.256 -6.685 39.586 1.00 75.81 81 LYS A O 1
ATOM 659 N N . GLU A 1 82 ? -3.138 -8.352 38.604 1.00 72.88 82 GLU A N 1
ATOM 660 C CA . GLU A 1 82 ? -4.295 -9.256 38.565 1.00 72.88 82 GLU A CA 1
ATOM 661 C C . GLU A 1 82 ? -4.704 -9.720 39.965 1.00 72.88 82 GLU A C 1
ATOM 663 O O . GLU A 1 82 ? -5.891 -9.704 40.272 1.00 72.88 82 GLU A O 1
ATOM 668 N N . LYS A 1 83 ? -3.751 -10.073 40.840 1.00 73.81 83 LYS A N 1
ATOM 669 C CA . LYS A 1 83 ? -4.043 -10.436 42.238 1.00 73.81 83 LYS A CA 1
ATOM 670 C C . LYS A 1 83 ? -4.604 -9.263 43.044 1.00 73.81 83 LYS A C 1
ATOM 672 O O . LYS A 1 83 ? -5.513 -9.465 43.839 1.00 73.81 83 LYS A O 1
ATOM 677 N N . GLU A 1 84 ? -4.091 -8.053 42.835 1.00 75.50 84 GLU A N 1
ATOM 678 C CA . GLU A 1 84 ? -4.603 -6.823 43.456 1.00 75.50 84 GLU A CA 1
ATOM 679 C C . GLU A 1 84 ? -6.036 -6.531 42.989 1.00 75.50 84 GLU A C 1
ATOM 681 O O . GLU A 1 84 ? -6.919 -6.339 43.822 1.00 75.50 84 GLU A O 1
ATOM 686 N N . LYS A 1 85 ? -6.311 -6.618 41.679 1.00 71.19 85 LYS A N 1
ATOM 687 C CA . LYS A 1 85 ? -7.675 -6.496 41.139 1.00 71.19 85 LYS A CA 1
ATOM 688 C C . LYS A 1 85 ? -8.612 -7.604 41.616 1.00 71.19 85 LYS A C 1
ATOM 690 O O . LYS A 1 85 ? -9.768 -7.321 41.899 1.00 71.19 85 LYS A O 1
ATOM 695 N N . GLN A 1 86 ? -8.145 -8.847 41.716 1.00 65.81 86 GLN A N 1
ATOM 696 C CA . GLN A 1 86 ? -8.944 -9.961 42.238 1.00 65.81 86 GLN A CA 1
ATOM 697 C C . GLN A 1 86 ? -9.247 -9.789 43.729 1.00 65.81 86 GLN A C 1
ATOM 699 O O . GLN A 1 86 ? -10.351 -10.122 44.141 1.00 65.81 86 GLN A O 1
ATOM 704 N N . LYS A 1 87 ? -8.321 -9.220 44.516 1.00 70.44 87 LYS A N 1
ATOM 705 C CA . LYS A 1 87 ? -8.596 -8.816 45.900 1.00 70.44 87 LYS A CA 1
ATOM 706 C C . LYS A 1 87 ? -9.643 -7.710 45.968 1.00 70.44 87 LYS A C 1
ATOM 708 O O . LYS A 1 87 ? -10.663 -7.937 46.597 1.00 70.44 87 LYS A O 1
ATOM 713 N N . GLN A 1 88 ? -9.452 -6.589 45.268 1.00 64.12 88 GLN A N 1
ATOM 714 C CA . GLN A 1 88 ? -10.440 -5.500 45.268 1.00 64.12 88 GLN A CA 1
ATOM 715 C C . GLN A 1 88 ? -11.819 -5.972 44.793 1.00 64.12 88 GLN A C 1
ATOM 717 O O . GLN A 1 88 ? -12.827 -5.612 45.381 1.00 64.12 88 GLN A O 1
ATOM 722 N N . ASN A 1 89 ? -11.886 -6.825 43.769 1.00 59.94 89 ASN A N 1
ATOM 723 C CA . ASN A 1 89 ? -13.157 -7.355 43.276 1.00 59.94 89 ASN A CA 1
ATOM 724 C C . ASN A 1 89 ? -13.779 -8.415 44.207 1.00 59.94 89 ASN A C 1
ATOM 726 O O . ASN A 1 89 ? -14.971 -8.667 44.101 1.00 59.94 89 ASN A O 1
ATOM 730 N N . ALA A 1 90 ? -13.004 -9.052 45.089 1.00 58.50 90 ALA A N 1
ATOM 731 C CA . ALA A 1 90 ? -13.533 -9.910 46.151 1.00 58.50 90 ALA A CA 1
ATOM 732 C C . ALA A 1 90 ? -14.013 -9.079 47.353 1.00 58.50 90 ALA A C 1
ATOM 734 O O . ALA A 1 90 ? -15.083 -9.344 47.878 1.00 58.50 90 ALA A O 1
ATOM 735 N N . GLU A 1 91 ? -13.268 -8.036 47.717 1.00 58.44 91 GLU A N 1
ATOM 736 C CA . GLU A 1 91 ? -13.580 -7.070 48.779 1.00 58.44 91 GLU A CA 1
ATOM 737 C C . GLU A 1 91 ? -14.864 -6.280 48.456 1.00 58.44 91 GLU A C 1
ATOM 739 O O . GLU A 1 91 ? -15.753 -6.183 49.293 1.00 58.44 91 GLU A O 1
ATOM 744 N N . ILE A 1 92 ? -15.039 -5.849 47.199 1.00 57.41 92 ILE A N 1
ATOM 745 C CA . ILE A 1 92 ? -16.301 -5.282 46.688 1.00 57.41 92 ILE A CA 1
ATOM 746 C C . ILE A 1 92 ? -17.444 -6.311 46.741 1.00 57.41 92 ILE A C 1
ATOM 748 O O . ILE A 1 92 ? -18.573 -5.947 47.035 1.00 57.41 92 ILE A O 1
ATOM 752 N N . VAL A 1 93 ? -17.182 -7.597 46.482 1.00 54.47 93 VAL A N 1
ATOM 753 C CA . VAL A 1 93 ? -18.210 -8.657 46.555 1.00 54.47 93 VAL A CA 1
ATOM 754 C C . VAL A 1 93 ? -18.572 -9.029 48.002 1.00 54.47 93 VAL A C 1
ATOM 756 O O . VAL A 1 93 ? -19.685 -9.496 48.239 1.00 54.47 93 VAL A O 1
ATOM 759 N N . GLU A 1 94 ? -17.689 -8.792 48.976 1.00 52.66 94 GLU A N 1
ATOM 760 C CA . GLU A 1 94 ? -18.026 -8.873 50.403 1.00 52.66 94 GLU A CA 1
ATOM 761 C C . GLU A 1 94 ? -18.803 -7.631 50.879 1.00 52.66 94 GLU A C 1
ATOM 763 O O . GLU A 1 94 ? -19.783 -7.796 51.599 1.00 52.66 94 GLU A O 1
ATOM 768 N N . ASP A 1 95 ? -18.461 -6.420 50.423 1.00 47.66 95 ASP A N 1
ATOM 769 C CA . ASP A 1 95 ? -19.195 -5.179 50.748 1.00 47.66 95 ASP A CA 1
ATOM 770 C C . ASP A 1 95 ? -20.593 -5.126 50.093 1.00 47.66 95 ASP A C 1
ATOM 772 O O . ASP A 1 95 ? -21.563 -4.689 50.705 1.00 47.66 95 ASP A O 1
ATOM 776 N N . VAL A 1 96 ? -20.748 -5.682 48.884 1.00 51.88 96 VAL A N 1
ATOM 777 C CA . VAL A 1 96 ? -22.053 -5.879 48.217 1.00 51.88 96 VAL A CA 1
ATOM 778 C C . VAL A 1 96 ? -22.915 -6.939 48.924 1.00 51.88 96 VAL A C 1
ATOM 780 O O . VAL A 1 96 ? -24.118 -7.013 48.680 1.00 51.88 96 VAL A O 1
ATOM 783 N N . ARG A 1 97 ? -22.366 -7.712 49.873 1.00 42.81 97 ARG A N 1
ATOM 784 C CA . ARG A 1 97 ? -23.135 -8.634 50.724 1.00 42.81 97 ARG A CA 1
ATOM 785 C C . ARG A 1 97 ? -23.833 -7.915 51.894 1.00 42.81 97 ARG A C 1
ATOM 787 O O . ARG A 1 97 ? -23.867 -8.424 53.015 1.00 42.81 97 ARG A O 1
ATOM 794 N N . ILE A 1 98 ? -24.435 -6.757 51.625 1.00 49.25 98 ILE A N 1
ATOM 795 C CA . ILE A 1 98 ? -25.486 -6.202 52.484 1.00 49.25 98 ILE A CA 1
ATOM 796 C C . ILE A 1 98 ? -26.666 -7.177 52.418 1.00 49.25 98 ILE A C 1
ATOM 798 O O . ILE A 1 98 ? -27.116 -7.526 51.328 1.00 49.25 98 ILE A O 1
ATOM 802 N N . ASP A 1 99 ? -27.128 -7.653 53.576 1.00 47.41 99 ASP A N 1
ATOM 803 C CA . ASP A 1 99 ? -28.175 -8.674 53.641 1.00 47.41 99 ASP A CA 1
ATOM 804 C C . ASP A 1 99 ? -29.448 -8.246 52.893 1.00 47.41 99 ASP A C 1
ATOM 806 O O . ASP A 1 99 ? -29.898 -7.104 53.008 1.00 47.41 99 ASP A O 1
ATOM 810 N N . ASP A 1 100 ? -30.021 -9.208 52.163 1.00 51.97 100 ASP A N 1
ATOM 811 C CA . ASP A 1 100 ? -31.254 -9.131 51.371 1.00 51.97 100 ASP A CA 1
ATOM 812 C C . ASP A 1 100 ? -32.367 -8.372 52.119 1.00 51.97 100 ASP A C 1
ATOM 814 O O . ASP A 1 100 ? -33.089 -8.930 52.954 1.00 51.97 100 ASP A O 1
ATOM 818 N N . TYR A 1 101 ? -32.479 -7.063 51.851 1.00 57.28 101 TYR A N 1
ATOM 819 C CA . TYR A 1 101 ? -33.379 -6.154 52.564 1.00 57.28 101 TYR A CA 1
ATOM 820 C C . TYR A 1 101 ? -34.810 -6.274 52.023 1.00 57.28 101 TYR A C 1
ATOM 822 O O . TYR A 1 101 ? -35.430 -5.310 51.564 1.00 57.28 101 TYR A O 1
ATOM 830 N N . VAL A 1 102 ? -35.357 -7.490 52.109 1.00 58.91 102 VAL A N 1
ATOM 831 C CA . VAL A 1 102 ? -36.784 -7.781 51.976 1.00 58.91 102 VAL A CA 1
ATOM 832 C C . VAL A 1 102 ? -37.517 -6.932 53.007 1.00 58.91 102 VAL A C 1
ATOM 834 O O . VAL A 1 102 ? -37.531 -7.258 54.193 1.00 58.91 102 VAL A O 1
ATOM 837 N N . ILE A 1 103 ? -38.096 -5.816 52.560 1.00 62.94 103 ILE A N 1
ATOM 838 C CA . ILE A 1 103 ? -38.557 -4.753 53.456 1.00 62.94 103 ILE A CA 1
ATOM 839 C C . ILE A 1 103 ? -39.668 -5.286 54.373 1.00 62.94 103 ILE A C 1
ATOM 841 O O . ILE A 1 103 ? -40.802 -5.510 53.937 1.00 62.94 103 ILE A O 1
ATOM 845 N N . GLN A 1 104 ? -39.329 -5.529 55.642 1.00 66.75 104 GLN A N 1
ATOM 846 C CA . GLN A 1 104 ? -40.209 -6.211 56.591 1.00 66.75 104 GLN A CA 1
ATOM 847 C C . GLN A 1 104 ? -41.250 -5.245 57.163 1.00 66.75 104 GLN A C 1
ATOM 849 O O . GLN A 1 104 ? -40.905 -4.175 57.662 1.00 66.75 104 GLN A O 1
ATOM 854 N N . VAL A 1 105 ? -42.525 -5.650 57.148 1.00 64.88 105 VAL A N 1
ATOM 855 C CA . VAL A 1 105 ? -43.660 -4.847 57.657 1.00 64.88 105 VAL A CA 1
ATOM 856 C C . VAL A 1 105 ? -43.449 -4.437 59.122 1.00 64.88 105 VAL A C 1
ATOM 858 O O . VAL A 1 105 ? -43.716 -3.294 59.490 1.00 64.88 105 VAL A O 1
ATOM 861 N N . GLU A 1 106 ? -42.875 -5.335 59.925 1.00 67.38 106 GLU A N 1
ATOM 862 C CA . GLU A 1 106 ? -42.473 -5.117 61.320 1.00 67.38 106 GLU A CA 1
ATOM 863 C C . GLU A 1 106 ? -41.565 -3.888 61.530 1.00 67.38 106 GLU A C 1
ATOM 865 O O . GLU A 1 106 ? -41.633 -3.256 62.579 1.00 67.38 106 GLU A O 1
ATOM 870 N N . SER A 1 107 ? -40.752 -3.502 60.537 1.00 73.25 107 SER A N 1
ATOM 871 C CA . SER A 1 107 ? -39.864 -2.331 60.628 1.00 73.25 107 SER A CA 1
ATOM 872 C C . SER A 1 107 ? -40.581 -0.991 60.399 1.00 73.25 107 SER A C 1
ATOM 874 O O . SER A 1 107 ? -39.977 0.060 60.611 1.00 73.25 107 SER A O 1
ATOM 876 N N . PHE A 1 108 ? -41.839 -1.007 59.942 1.00 73.44 108 PHE A N 1
ATOM 877 C CA . PHE A 1 108 ? -42.589 0.192 59.541 1.00 73.44 108 PHE A CA 1
ATOM 878 C C . PHE A 1 108 ? -43.958 0.329 60.227 1.00 73.44 108 PHE A C 1
ATOM 880 O O . PHE A 1 108 ? -44.594 1.376 60.100 1.00 73.44 108 PHE A O 1
ATOM 887 N N . PHE A 1 109 ? -44.420 -0.685 60.970 1.00 85.50 109 PHE A N 1
ATOM 888 C CA . PHE A 1 109 ? -45.750 -0.699 61.585 1.00 85.50 109 PHE A CA 1
ATOM 889 C C . PHE A 1 109 ? -45.724 -1.004 63.090 1.00 85.50 109 PHE A C 1
ATOM 891 O O . PHE A 1 109 ? -45.723 -2.157 63.525 1.00 85.50 109 PHE A O 1
ATOM 898 N N . ASP A 1 110 ? -45.782 0.053 63.903 1.00 88.56 110 ASP A N 1
ATOM 899 C CA . ASP A 1 110 ? -45.914 -0.056 65.358 1.00 88.56 110 ASP A CA 1
ATOM 900 C C . ASP A 1 110 ? -47.356 -0.422 65.763 1.00 88.56 110 ASP A C 1
ATOM 902 O O . ASP A 1 110 ? -48.212 0.430 66.022 1.00 88.56 110 ASP A O 1
ATOM 906 N N . THR A 1 111 ? -47.604 -1.730 65.851 1.00 88.19 111 THR A N 1
ATOM 907 C CA . THR A 1 111 ? -48.864 -2.316 66.336 1.00 88.19 111 THR A CA 1
ATOM 908 C C . THR A 1 111 ? -49.266 -1.791 67.723 1.00 88.19 111 THR A C 1
ATOM 910 O O . THR A 1 111 ? -50.457 -1.639 68.000 1.00 88.19 111 THR A O 1
ATOM 913 N N . TYR A 1 112 ? -48.311 -1.491 68.610 1.00 89.06 112 TYR A N 1
ATOM 914 C CA . TYR A 1 112 ? -48.602 -1.043 69.973 1.00 89.06 112 TYR A CA 1
ATOM 915 C C . TYR A 1 112 ? -49.088 0.409 69.998 1.00 89.06 112 TYR A C 1
ATOM 917 O O . TYR A 1 112 ? -50.108 0.702 70.632 1.00 89.06 112 TYR A O 1
ATOM 925 N N . ARG A 1 113 ? -48.421 1.309 69.266 1.00 90.38 113 ARG A N 1
ATOM 926 C CA . ARG A 1 113 ? -48.828 2.717 69.164 1.00 90.38 113 ARG A CA 1
ATOM 927 C C . ARG A 1 113 ? -50.189 2.863 68.491 1.00 90.38 113 ARG A C 1
ATOM 929 O O . ARG A 1 113 ? -51.033 3.581 69.019 1.00 90.38 113 ARG A O 1
ATOM 936 N N . VAL A 1 114 ? -50.452 2.118 67.414 1.00 89.81 114 VAL A N 1
ATOM 937 C CA . VAL A 1 114 ? -51.759 2.135 66.729 1.00 89.81 114 VAL A CA 1
ATOM 938 C C . VAL A 1 114 ? -52.884 1.630 67.651 1.00 89.81 114 VAL A C 1
ATOM 940 O O . VAL A 1 114 ? -53.948 2.244 67.713 1.00 89.81 114 VAL A O 1
ATOM 943 N N . VAL A 1 115 ? -52.654 0.579 68.453 1.00 92.00 115 VAL A N 1
ATOM 944 C CA . VAL A 1 115 ? -53.633 0.136 69.470 1.00 92.00 115 VAL A CA 1
ATOM 945 C C . VAL A 1 115 ? -53.831 1.185 70.577 1.00 92.00 115 VAL A C 1
ATOM 947 O O . VAL A 1 115 ? -54.953 1.343 71.061 1.00 92.00 115 VAL A O 1
ATOM 950 N N . GLN A 1 116 ? -52.794 1.927 70.987 1.00 91.25 116 GLN A N 1
ATOM 951 C CA . GLN A 1 116 ? -52.966 3.045 71.927 1.00 91.25 116 GLN A CA 1
ATOM 952 C C . GLN A 1 116 ? -53.747 4.219 71.321 1.00 91.25 116 GLN A C 1
ATOM 954 O O . GLN A 1 116 ? -54.558 4.827 72.021 1.00 91.25 116 GLN A O 1
ATOM 959 N N . GLU A 1 117 ? -53.529 4.537 70.045 1.00 91.62 117 GLU A N 1
ATOM 960 C CA . GLU A 1 117 ? -54.258 5.583 69.325 1.00 91.62 117 GLU A CA 1
ATOM 961 C C . GLU A 1 117 ? -55.758 5.238 69.247 1.00 91.62 117 GLU A C 1
ATOM 963 O O . GLU A 1 117 ? -56.576 6.044 69.688 1.00 91.62 117 GLU A O 1
ATOM 968 N N . PHE A 1 118 ? -56.135 4.011 68.860 1.00 91.56 118 PHE A N 1
ATOM 969 C CA . PHE A 1 118 ? -57.546 3.586 68.861 1.00 91.56 118 PHE A CA 1
ATOM 970 C C . PHE A 1 118 ? -58.186 3.561 70.259 1.00 91.56 118 PHE A C 1
ATOM 972 O O . PHE A 1 118 ? -59.318 4.023 70.418 1.00 91.56 118 PHE A O 1
ATOM 979 N N . LYS A 1 119 ? -57.460 3.125 71.298 1.00 91.44 119 LYS A N 1
ATOM 980 C CA . LYS A 1 119 ? -57.935 3.232 72.691 1.00 91.44 119 LYS A CA 1
ATOM 981 C C . LYS A 1 119 ? -58.196 4.684 73.108 1.00 91.44 119 LYS A C 1
ATOM 983 O O . LYS A 1 119 ? -59.180 4.953 73.791 1.00 91.44 119 LYS A O 1
ATOM 988 N N . ARG A 1 120 ? -57.346 5.633 72.692 1.00 92.00 120 ARG A N 1
ATOM 989 C CA . ARG A 1 120 ? -57.552 7.076 72.932 1.00 92.00 120 ARG A CA 1
ATOM 990 C C . ARG A 1 120 ? -58.746 7.641 72.159 1.00 92.00 120 ARG A C 1
ATOM 992 O O . ARG A 1 120 ? -59.368 8.579 72.642 1.00 92.00 120 ARG A O 1
ATOM 999 N N . SER A 1 121 ? -59.093 7.061 71.010 1.00 90.12 121 SER A N 1
ATOM 1000 C CA . SER A 1 121 ? -60.309 7.391 70.249 1.00 90.12 121 SER A CA 1
ATOM 1001 C C . SER A 1 121 ? -61.605 6.820 70.846 1.00 90.12 121 SER A C 1
ATOM 1003 O O . SER A 1 121 ? -62.675 7.100 70.315 1.00 90.12 121 SER A O 1
ATOM 1005 N N . GLY A 1 122 ? -61.536 6.039 71.932 1.00 89.75 122 GLY A N 1
ATOM 1006 C CA . GLY A 1 122 ? -62.705 5.482 72.624 1.00 89.75 122 GLY A CA 1
ATOM 1007 C C . GLY A 1 122 ? -63.112 4.064 72.204 1.00 89.75 122 GLY A C 1
ATOM 1008 O O . GLY A 1 122 ? -64.108 3.560 72.717 1.00 89.75 122 GLY A O 1
ATOM 1009 N N . PHE A 1 123 ? -62.356 3.398 71.324 1.00 91.00 123 PHE A N 1
ATOM 1010 C CA . PHE A 1 123 ? -62.592 1.988 70.991 1.00 91.00 123 PHE A CA 1
ATOM 1011 C C . PHE A 1 123 ? -62.172 1.063 72.141 1.00 91.00 123 PHE A C 1
ATOM 1013 O O . PHE A 1 123 ? -61.190 1.323 72.844 1.00 91.00 123 PHE A O 1
ATOM 1020 N N . THR A 1 124 ? -62.861 -0.070 72.309 1.00 92.50 124 THR A N 1
ATOM 1021 C CA . THR A 1 124 ? -62.431 -1.085 73.280 1.00 92.50 124 THR A CA 1
ATOM 1022 C C . THR A 1 124 ? -61.123 -1.751 72.843 1.00 92.50 124 THR A C 1
ATOM 1024 O O . THR A 1 124 ? -60.713 -1.704 71.680 1.00 92.50 124 THR A O 1
ATOM 1027 N N . GLU A 1 125 ? -60.440 -2.417 73.777 1.00 89.00 125 GLU A N 1
ATOM 1028 C CA . GLU A 1 125 ? -59.180 -3.107 73.477 1.00 89.00 125 GLU A CA 1
ATOM 1029 C C . GLU A 1 125 ? -59.339 -4.246 72.454 1.00 89.00 125 GLU A C 1
ATOM 1031 O O . GLU A 1 125 ? -58.418 -4.497 71.675 1.00 89.00 125 GLU A O 1
ATOM 1036 N N . ALA A 1 126 ? -60.491 -4.922 72.434 1.00 90.00 126 ALA A N 1
ATOM 1037 C CA . ALA A 1 126 ? -60.770 -5.987 71.475 1.00 90.00 126 ALA A CA 1
ATOM 1038 C C . ALA A 1 126 ? -60.940 -5.426 70.054 1.00 90.00 126 ALA A C 1
ATOM 1040 O O . ALA A 1 126 ? -60.261 -5.877 69.132 1.00 90.00 126 ALA A O 1
ATOM 1041 N N . GLU A 1 127 ? -61.776 -4.397 69.895 1.00 91.19 127 GLU A N 1
ATOM 1042 C CA . GLU A 1 127 ? -62.004 -3.709 68.617 1.00 91.19 127 GLU A CA 1
ATOM 1043 C C . GLU A 1 127 ? -60.711 -3.086 68.082 1.00 91.19 127 GLU A C 1
ATOM 1045 O O . GLU A 1 127 ? -60.363 -3.294 66.921 1.00 91.19 127 GLU A O 1
ATOM 1050 N N . SER A 1 128 ? -59.948 -2.413 68.953 1.00 93.06 128 SER A N 1
ATOM 1051 C CA . SER A 1 128 ? -58.646 -1.824 68.614 1.00 93.06 128 SER A CA 1
ATOM 1052 C C . SER A 1 128 ? -57.691 -2.871 68.032 1.00 93.06 128 SER A C 1
ATOM 1054 O O . SER A 1 128 ? -57.108 -2.653 66.975 1.00 93.06 128 SER A O 1
ATOM 1056 N N . LYS A 1 129 ? -57.564 -4.045 68.672 1.00 90.31 129 LYS A N 1
ATOM 1057 C CA . LYS A 1 129 ? -56.700 -5.137 68.186 1.00 90.31 129 LYS A CA 1
ATOM 1058 C C . LYS A 1 129 ? -57.173 -5.720 66.853 1.00 90.31 129 LYS A C 1
ATOM 1060 O O . LYS A 1 129 ? -56.336 -6.059 66.020 1.00 90.31 129 LYS A O 1
ATOM 1065 N N . ILE A 1 130 ? -58.485 -5.836 66.637 1.00 93.06 130 ILE A N 1
ATOM 1066 C CA . ILE A 1 130 ? -59.057 -6.318 65.369 1.00 93.06 130 ILE A CA 1
ATOM 1067 C C . ILE A 1 130 ? -58.764 -5.318 64.240 1.00 93.06 130 ILE A C 1
ATOM 1069 O O . ILE A 1 130 ? -58.288 -5.719 63.178 1.00 93.06 130 ILE A O 1
ATOM 1073 N N . LEU A 1 131 ? -58.974 -4.022 64.485 1.00 91.00 131 LEU A N 1
ATOM 1074 C CA . LEU A 1 131 ? -58.745 -2.963 63.502 1.00 91.00 131 LEU A CA 1
ATOM 1075 C C . LEU A 1 131 ? -57.256 -2.815 63.148 1.00 91.00 131 LEU A C 1
ATOM 1077 O O . LEU A 1 131 ? -56.911 -2.758 61.968 1.00 91.00 131 LEU A O 1
ATOM 1081 N N . THR A 1 132 ? -56.359 -2.848 64.140 1.00 91.75 132 THR A N 1
ATOM 1082 C CA . THR A 1 132 ? -54.906 -2.851 63.903 1.00 91.75 132 THR A CA 1
ATOM 1083 C C . THR A 1 132 ? -54.454 -4.085 63.118 1.00 91.75 132 THR A C 1
ATOM 1085 O O . THR A 1 132 ? -53.607 -3.959 62.236 1.00 91.75 132 THR A O 1
ATOM 1088 N N . ARG A 1 133 ? -55.040 -5.267 63.367 1.00 91.38 133 ARG A N 1
ATOM 1089 C CA . ARG A 1 133 ? -54.734 -6.485 62.596 1.00 91.38 133 ARG A CA 1
ATOM 1090 C C . ARG A 1 133 ? -55.165 -6.362 61.134 1.00 91.38 133 ARG A C 1
ATOM 1092 O O . ARG A 1 133 ? -54.376 -6.671 60.251 1.00 91.38 133 ARG A O 1
ATOM 1099 N N . TYR A 1 134 ? -56.363 -5.835 60.879 1.00 92.38 134 TYR A N 1
ATOM 1100 C CA . TYR A 1 134 ? -56.830 -5.563 59.517 1.00 92.38 134 TYR A CA 1
ATOM 1101 C C . TYR A 1 134 ? -55.928 -4.550 58.788 1.00 92.38 134 TYR A C 1
ATOM 1103 O O . TYR A 1 134 ? -55.580 -4.759 57.627 1.00 92.38 134 TYR A O 1
ATOM 1111 N N . MET A 1 135 ? -55.472 -3.494 59.475 1.00 90.31 135 MET A N 1
ATOM 1112 C CA . MET A 1 135 ? -54.479 -2.565 58.920 1.00 90.31 135 MET A CA 1
ATOM 1113 C C . MET A 1 135 ? -53.142 -3.245 58.600 1.00 90.31 135 MET A C 1
ATOM 1115 O O . MET A 1 135 ? -52.587 -2.981 57.536 1.00 90.31 135 MET A O 1
ATOM 1119 N N . TYR A 1 136 ? -52.641 -4.127 59.472 1.00 90.44 136 TYR A N 1
ATOM 1120 C CA . TYR A 1 136 ? -51.414 -4.894 59.227 1.00 90.44 136 TYR A CA 1
ATOM 1121 C C . TYR A 1 136 ? -51.549 -5.800 57.995 1.00 90.44 136 TYR A C 1
ATOM 1123 O O . TYR A 1 136 ? -50.663 -5.803 57.143 1.00 90.44 136 TYR A O 1
ATOM 1131 N N . ASP A 1 137 ? -52.666 -6.519 57.852 1.00 90.25 137 ASP A N 1
ATOM 1132 C CA . ASP A 1 137 ? -52.899 -7.415 56.713 1.00 90.25 137 ASP A CA 1
ATOM 1133 C C . ASP A 1 137 ? -53.002 -6.637 55.382 1.00 90.25 137 ASP A C 1
ATOM 1135 O O . ASP A 1 137 ? -52.370 -7.023 54.395 1.00 90.25 137 ASP A O 1
ATOM 1139 N N . VAL A 1 138 ? -53.697 -5.491 55.359 1.00 91.00 138 VAL A N 1
ATOM 1140 C CA . VAL A 1 138 ? -53.760 -4.602 54.178 1.00 91.00 138 VAL A CA 1
ATOM 1141 C C . VAL A 1 138 ? -52.392 -3.986 53.860 1.00 91.00 138 VAL A C 1
ATOM 1143 O O . VAL A 1 138 ? -51.980 -3.971 52.698 1.00 91.00 138 VAL A O 1
ATOM 1146 N N . LEU A 1 139 ? -51.654 -3.508 54.867 1.00 90.06 139 LEU A N 1
ATOM 1147 C CA . LEU A 1 139 ? -50.310 -2.954 54.682 1.00 90.06 139 LEU A CA 1
ATOM 1148 C C . LEU A 1 139 ? -49.347 -4.012 54.130 1.00 90.06 139 LEU A C 1
ATOM 1150 O O . LEU A 1 139 ? -48.604 -3.740 53.191 1.00 90.06 139 LEU A O 1
ATOM 1154 N N . LYS A 1 140 ? -49.409 -5.237 54.655 1.00 89.75 140 LYS A N 1
ATOM 1155 C CA . LYS A 1 140 ? -48.635 -6.392 54.193 1.00 89.75 140 LYS A CA 1
ATOM 1156 C C . LYS A 1 140 ? -48.972 -6.785 52.757 1.00 89.75 140 LYS A C 1
ATOM 1158 O O . LYS A 1 140 ? -48.067 -7.153 52.010 1.00 89.75 140 LYS A O 1
ATOM 1163 N N . GLU A 1 141 ? -50.231 -6.688 52.336 1.00 90.44 141 GLU A N 1
ATOM 1164 C CA . GLU A 1 141 ? -50.611 -6.875 50.932 1.00 90.44 141 GLU A CA 1
ATOM 1165 C C . GLU A 1 141 ? -49.931 -5.829 50.032 1.00 90.44 141 GLU A C 1
ATOM 1167 O O . GLU A 1 141 ? -49.273 -6.191 49.054 1.00 90.44 141 GLU A O 1
ATOM 1172 N N . LYS A 1 142 ? -50.008 -4.538 50.392 1.00 89.38 142 LYS A N 1
ATOM 1173 C CA . LYS A 1 142 ? -49.397 -3.463 49.593 1.00 89.38 142 LYS A CA 1
ATOM 1174 C C . LYS A 1 142 ? -47.870 -3.511 49.610 1.00 89.38 142 LYS A C 1
ATOM 1176 O O . LYS A 1 142 ? -47.264 -3.289 48.568 1.00 89.38 142 LYS A O 1
ATOM 1181 N N . MET A 1 143 ? -47.245 -3.891 50.723 1.00 87.06 143 MET A N 1
ATOM 1182 C CA . MET A 1 143 ? -45.790 -4.054 50.795 1.00 87.06 143 MET A CA 1
ATOM 1183 C C . MET A 1 143 ? -45.299 -5.210 49.914 1.00 87.06 143 MET A C 1
ATOM 1185 O O . MET A 1 143 ? -44.329 -5.063 49.175 1.00 87.06 143 MET A O 1
ATOM 1189 N N . ASN A 1 144 ? -46.028 -6.333 49.896 1.00 86.25 144 ASN A N 1
ATOM 1190 C CA . ASN A 1 144 ? -45.763 -7.437 48.970 1.00 86.25 144 ASN A CA 1
ATOM 1191 C C . ASN A 1 144 ? -45.995 -7.063 47.496 1.00 86.25 144 ASN A C 1
ATOM 1193 O O . ASN A 1 144 ? -45.409 -7.694 46.619 1.00 86.25 144 ASN A O 1
ATOM 1197 N N . TRP A 1 145 ? -46.850 -6.078 47.203 1.00 89.69 145 TRP A N 1
ATOM 1198 C CA . TRP A 1 145 ? -46.996 -5.531 45.853 1.00 89.69 145 TRP A CA 1
ATOM 1199 C C . TRP A 1 145 ? -45.821 -4.612 45.482 1.00 89.69 145 TRP A C 1
ATOM 1201 O O . TRP A 1 145 ? -45.271 -4.761 44.390 1.00 89.69 145 TRP A O 1
ATOM 1211 N N . ILE A 1 146 ? -45.376 -3.736 46.393 1.00 87.69 146 ILE A N 1
ATOM 1212 C CA . ILE A 1 146 ? -44.200 -2.869 46.191 1.00 87.69 146 ILE A CA 1
ATOM 1213 C C . ILE A 1 146 ? -42.952 -3.721 45.929 1.00 87.69 146 ILE A C 1
ATOM 1215 O O . ILE A 1 146 ? -42.354 -3.590 44.864 1.00 87.69 146 ILE A O 1
ATOM 1219 N N . ASN A 1 147 ? -42.636 -4.672 46.815 1.00 84.00 147 ASN A N 1
ATOM 1220 C CA . ASN A 1 147 ? -41.458 -5.548 46.706 1.00 84.00 147 ASN A CA 1
ATOM 1221 C C . ASN A 1 147 ? -41.481 -6.483 45.470 1.00 84.00 147 ASN A C 1
ATOM 1223 O O . ASN A 1 147 ? -40.492 -7.153 45.194 1.00 84.00 147 ASN A O 1
ATOM 1227 N N . LYS A 1 148 ? -42.601 -6.564 44.733 1.00 84.94 148 LYS A N 1
ATOM 1228 C CA . LYS A 1 148 ? -42.717 -7.290 43.449 1.00 84.94 148 LYS A CA 1
ATOM 1229 C C . LYS A 1 148 ? -42.714 -6.385 42.216 1.00 84.94 148 LYS A C 1
ATOM 1231 O O . LYS A 1 148 ? -42.552 -6.889 41.109 1.00 84.94 148 LYS A O 1
ATOM 1236 N N . THR A 1 149 ? -42.960 -5.089 42.393 1.00 87.31 149 THR A N 1
ATOM 1237 C CA . THR A 1 149 ? -43.131 -4.116 41.299 1.00 87.31 149 THR A CA 1
ATOM 1238 C C . THR A 1 149 ? -41.912 -3.206 41.155 1.00 87.31 149 THR A C 1
ATOM 1240 O O . THR A 1 149 ? -41.640 -2.716 40.062 1.00 87.31 149 THR A O 1
ATOM 1243 N N . TYR A 1 150 ? -41.161 -3.003 42.239 1.00 85.00 150 TYR A N 1
ATOM 1244 C CA . TYR A 1 150 ? -39.977 -2.153 42.297 1.00 85.00 150 TYR A CA 1
ATOM 1245 C C . TYR A 1 150 ? -38.756 -2.977 42.708 1.00 85.00 150 TYR A C 1
ATOM 1247 O O . TYR A 1 150 ? -38.822 -3.746 43.666 1.00 85.00 150 TYR A O 1
ATOM 1255 N N . ALA A 1 151 ? -37.642 -2.794 41.999 1.00 82.44 151 ALA A N 1
ATOM 1256 C CA . ALA A 1 151 ? -36.356 -3.362 42.387 1.00 82.44 151 ALA A CA 1
ATOM 1257 C C . ALA A 1 151 ? -35.716 -2.541 43.529 1.00 82.44 151 ALA A C 1
ATOM 1259 O O . ALA A 1 151 ? -35.875 -1.313 43.554 1.00 82.44 151 ALA A O 1
ATOM 1260 N N . PRO A 1 152 ? -34.964 -3.175 44.446 1.00 81.50 152 PRO A N 1
ATOM 1261 C CA . PRO A 1 152 ? -34.070 -2.483 45.364 1.00 81.50 152 PRO A CA 1
ATOM 1262 C C . PRO A 1 152 ? -33.092 -1.550 44.639 1.00 81.50 152 PRO A C 1
ATOM 1264 O O . PRO A 1 152 ? -32.621 -1.831 43.536 1.00 81.50 152 PRO A O 1
ATOM 1267 N N . LYS A 1 153 ? -32.730 -0.444 45.299 1.00 85.88 153 LYS A N 1
ATOM 1268 C CA . LYS A 1 153 ? -31.736 0.510 44.782 1.00 85.88 153 LYS A CA 1
ATOM 1269 C C . LYS A 1 153 ? -30.366 -0.152 44.556 1.00 85.88 153 LYS A C 1
ATOM 1271 O O . LYS A 1 153 ? -29.718 0.155 43.563 1.00 85.88 153 LYS A O 1
ATOM 1276 N N . VAL A 1 154 ? -29.968 -1.067 45.446 1.00 84.06 154 VAL A N 1
ATOM 1277 C CA . VAL A 1 154 ? -28.689 -1.798 45.378 1.00 84.06 154 VAL A CA 1
ATOM 1278 C C . VAL A 1 154 ? -28.621 -2.673 44.123 1.00 84.06 154 VAL A C 1
ATOM 1280 O O . VAL A 1 154 ? -27.656 -2.576 43.372 1.00 84.06 154 VAL A O 1
ATOM 1283 N N . ASP A 1 155 ? -29.673 -3.448 43.843 1.00 85.31 155 ASP A N 1
ATOM 1284 C CA . ASP A 1 155 ? -29.765 -4.295 42.647 1.00 85.31 155 ASP A CA 1
ATOM 1285 C C . ASP A 1 155 ? -29.684 -3.460 41.363 1.00 85.31 155 ASP A C 1
ATOM 1287 O O . ASP A 1 155 ? -28.933 -3.790 40.446 1.00 85.31 155 ASP A O 1
ATOM 1291 N N . LEU A 1 156 ? -30.414 -2.338 41.313 1.00 90.12 156 LEU A N 1
ATOM 1292 C CA . LEU A 1 156 ? -30.390 -1.418 40.176 1.00 90.12 156 LEU A CA 1
ATOM 1293 C C . LEU A 1 156 ? -28.997 -0.807 39.958 1.00 90.12 156 LEU A C 1
ATOM 1295 O O . LEU A 1 156 ? -28.559 -0.677 38.816 1.00 90.12 156 LEU A O 1
ATOM 1299 N N . GLU A 1 157 ? -28.292 -0.440 41.029 1.00 88.88 157 GLU A N 1
ATOM 1300 C CA . GLU A 1 157 ? -26.924 0.084 40.948 1.00 88.88 157 GLU A CA 1
ATOM 1301 C C . GLU A 1 157 ? -25.933 -1.002 40.500 1.00 88.88 157 GLU A C 1
ATOM 1303 O O . GLU A 1 157 ? -25.136 -0.749 39.599 1.00 88.88 157 GLU A O 1
ATOM 1308 N N . ASN A 1 158 ? -26.037 -2.231 41.018 1.00 89.81 158 ASN A N 1
ATOM 1309 C CA . ASN A 1 158 ? -25.231 -3.374 40.575 1.00 89.81 158 ASN A CA 1
ATOM 1310 C C . ASN A 1 158 ? -25.431 -3.696 39.082 1.00 89.81 158 ASN A C 1
ATOM 1312 O O . ASN A 1 158 ? -24.455 -3.790 38.338 1.00 89.81 158 ASN A O 1
ATOM 1316 N N . GLU A 1 159 ? -26.678 -3.810 38.616 1.00 91.12 159 GLU A N 1
ATOM 1317 C CA . GLU A 1 159 ? -26.970 -4.047 37.195 1.00 91.12 159 GLU A CA 1
ATOM 1318 C C . GLU A 1 159 ? -26.515 -2.873 36.313 1.00 91.12 159 GLU A C 1
ATOM 1320 O O . GLU A 1 159 ? -26.034 -3.088 35.199 1.00 91.12 159 GLU A O 1
ATOM 1325 N N . THR A 1 160 ? -26.573 -1.635 36.818 1.00 95.38 160 THR A N 1
ATOM 1326 C CA . THR A 1 160 ? -26.022 -0.462 36.117 1.00 95.38 160 THR A CA 1
ATOM 1327 C C . THR A 1 160 ? -24.500 -0.558 35.985 1.00 95.38 160 THR A C 1
ATOM 1329 O O . THR A 1 160 ? -23.983 -0.363 34.887 1.00 95.38 160 THR A O 1
ATOM 1332 N N . TYR A 1 161 ? -23.773 -0.934 37.043 1.00 96.31 161 TYR A N 1
ATOM 1333 C CA . TYR A 1 161 ? -22.321 -1.142 36.976 1.00 96.31 161 TYR A CA 1
ATOM 1334 C C . TYR A 1 161 ? -21.931 -2.287 36.030 1.00 96.31 161 TYR A C 1
ATOM 1336 O O . TYR A 1 161 ? -20.968 -2.154 35.270 1.00 96.31 161 TYR A O 1
ATOM 1344 N N . LEU A 1 162 ? -22.680 -3.395 36.027 1.00 97.00 162 LEU A N 1
ATOM 1345 C CA . LEU A 1 162 ? -22.474 -4.504 35.089 1.00 97.00 162 LEU A CA 1
ATOM 1346 C C . LEU A 1 162 ? -22.726 -4.072 33.636 1.00 97.00 162 LEU A C 1
ATOM 1348 O O . LEU A 1 162 ? -21.947 -4.425 32.745 1.00 97.00 162 LEU A O 1
ATOM 1352 N N . PHE A 1 163 ? -23.764 -3.267 33.396 1.00 97.75 163 PHE A N 1
ATOM 1353 C CA . PHE A 1 163 ? -24.066 -2.709 32.080 1.00 97.75 163 PHE A CA 1
ATOM 1354 C C . PHE A 1 163 ? -22.996 -1.714 31.607 1.00 97.75 163 PHE A C 1
ATOM 1356 O O . PHE A 1 163 ? -22.523 -1.833 30.477 1.00 97.75 163 PHE A O 1
ATOM 1363 N N . GLU A 1 164 ? -22.559 -0.774 32.451 1.00 97.12 164 GLU A N 1
ATOM 1364 C CA . GLU A 1 164 ? -21.483 0.168 32.113 1.00 97.12 164 GLU A CA 1
ATOM 1365 C C . GLU A 1 164 ? -20.159 -0.554 31.832 1.00 97.12 164 GLU A C 1
ATOM 1367 O O . GLU A 1 164 ? -19.472 -0.218 30.864 1.00 97.12 164 GLU A O 1
ATOM 1372 N N . ALA A 1 165 ? -19.826 -1.589 32.611 1.00 96.94 165 ALA A N 1
ATOM 1373 C CA . ALA A 1 165 ? -18.648 -2.418 32.375 1.00 96.94 165 ALA A CA 1
ATOM 1374 C C . ALA A 1 165 ? -18.710 -3.101 30.998 1.00 96.94 165 ALA A C 1
ATOM 1376 O O . ALA A 1 165 ? -17.800 -2.910 30.186 1.00 96.94 165 ALA A O 1
ATOM 1377 N N . ALA A 1 166 ? -19.799 -3.816 30.696 1.00 97.56 166 ALA A N 1
ATOM 1378 C CA . ALA A 1 166 ? -19.990 -4.500 29.415 1.00 97.56 166 ALA A CA 1
ATOM 1379 C C . ALA A 1 166 ? -20.037 -3.526 28.221 1.00 97.56 166 ALA A C 1
ATOM 1381 O O . ALA A 1 166 ? -19.461 -3.798 27.167 1.00 97.56 166 ALA A O 1
ATOM 1382 N N . HIS A 1 167 ? -20.666 -2.360 28.388 1.00 97.44 167 HIS A N 1
ATOM 1383 C CA . HIS A 1 167 ? -20.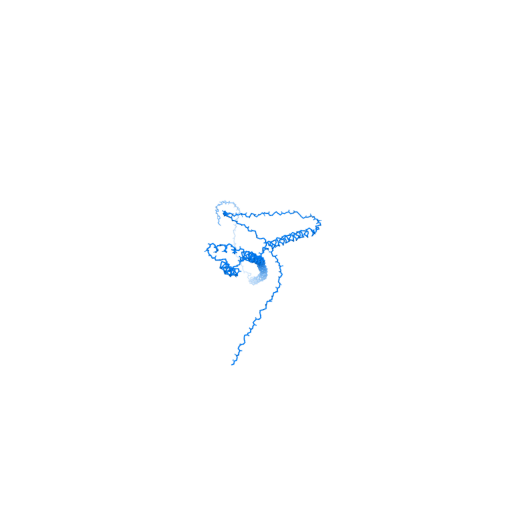682 -1.296 27.386 1.00 97.44 167 HIS A CA 1
ATOM 1384 C C . HIS A 1 167 ? -19.277 -0.726 27.137 1.00 97.44 167 HIS A C 1
ATOM 1386 O O . HIS A 1 167 ? -18.903 -0.505 25.985 1.00 97.44 167 HIS A O 1
ATOM 1392 N N . SER A 1 168 ? -18.467 -0.542 28.186 1.00 97.62 168 SER A N 1
ATOM 1393 C CA . SER A 1 168 ? -17.082 -0.077 28.051 1.00 97.62 168 SER A CA 1
ATOM 1394 C C . SER A 1 168 ? -16.177 -1.101 27.352 1.00 97.62 168 SER A C 1
ATOM 1396 O O . SER A 1 168 ? -15.352 -0.713 26.524 1.00 97.62 168 SER A O 1
ATOM 1398 N N . GLU A 1 169 ? -16.374 -2.400 27.610 1.00 96.88 169 GLU A N 1
ATOM 1399 C CA . GLU A 1 169 ? -15.654 -3.489 26.938 1.00 96.88 169 GLU A CA 1
ATOM 1400 C C . GLU A 1 169 ? -16.043 -3.576 25.453 1.00 96.88 169 GLU A C 1
ATOM 1402 O O . GLU A 1 169 ? -15.162 -3.630 24.595 1.00 96.88 169 GLU A O 1
ATOM 1407 N N . LEU A 1 170 ? -17.336 -3.461 25.125 1.00 98.19 170 LEU A N 1
ATOM 1408 C CA . LEU A 1 170 ? -17.824 -3.434 23.741 1.00 98.19 170 LEU A CA 1
ATOM 1409 C C . LEU A 1 170 ? -17.340 -2.193 22.973 1.00 98.19 170 LEU A C 1
ATOM 1411 O O . LEU A 1 170 ? -16.914 -2.309 21.823 1.00 98.19 170 LEU A O 1
ATOM 1415 N N . LEU A 1 171 ? -17.355 -1.004 23.588 1.00 97.88 171 LEU A N 1
ATOM 1416 C CA . LEU A 1 171 ? -16.798 0.210 22.977 1.00 97.88 171 LEU A CA 1
ATOM 1417 C C . LEU A 1 171 ? -15.291 0.080 22.728 1.00 97.88 171 LEU A C 1
ATOM 1419 O O . LEU A 1 171 ? -14.809 0.514 21.677 1.00 97.88 171 LEU A O 1
ATOM 1423 N N . PHE A 1 172 ? -14.552 -0.531 23.657 1.00 98.00 172 PHE A N 1
ATOM 1424 C CA . PHE A 1 172 ? -13.133 -0.821 23.480 1.00 98.00 172 PHE A CA 1
ATOM 1425 C C . PHE A 1 172 ? -12.903 -1.818 22.335 1.00 98.00 172 PHE A C 1
ATOM 1427 O O . PHE A 1 172 ? -12.103 -1.529 21.447 1.00 98.00 172 PHE A O 1
ATOM 1434 N N . GLU A 1 173 ? -13.638 -2.934 22.284 1.00 98.19 173 GLU A N 1
ATOM 1435 C CA . GLU A 1 173 ? -13.523 -3.936 21.216 1.00 98.19 173 GLU A CA 1
ATOM 1436 C C . GLU A 1 173 ? -13.837 -3.340 19.835 1.00 98.19 173 GLU A C 1
ATOM 1438 O O . GLU A 1 173 ? -13.049 -3.505 18.901 1.00 98.19 173 GLU A O 1
ATOM 1443 N N . VAL A 1 174 ? -14.931 -2.582 19.702 1.00 98.31 174 VAL A N 1
ATOM 1444 C CA . VAL A 1 174 ? -15.310 -1.913 18.444 1.00 98.31 174 VAL A CA 1
ATOM 1445 C C . VAL A 1 174 ? -14.261 -0.882 18.019 1.00 98.31 174 VAL A C 1
ATOM 1447 O O . VAL A 1 174 ? -13.949 -0.786 16.830 1.00 98.31 174 VAL A O 1
ATOM 1450 N N . THR A 1 175 ? -13.690 -0.127 18.959 1.00 98.00 175 THR A N 1
ATOM 1451 C CA . THR A 1 175 ? -12.654 0.877 18.660 1.00 98.00 175 THR A CA 1
ATOM 1452 C C . THR A 1 175 ? -11.345 0.213 18.234 1.00 98.00 175 THR A C 1
ATOM 1454 O O . THR A 1 175 ? -10.818 0.535 17.173 1.00 98.00 175 THR A O 1
ATOM 1457 N N . ASN A 1 176 ? -10.876 -0.781 18.989 1.00 97.75 176 ASN A N 1
ATOM 1458 C CA . ASN A 1 176 ? -9.681 -1.571 18.686 1.00 97.75 176 ASN A CA 1
ATOM 1459 C C . ASN A 1 176 ? -9.817 -2.332 17.349 1.00 97.75 176 ASN A C 1
ATOM 1461 O O . ASN A 1 176 ? -8.884 -2.367 16.553 1.00 97.75 176 ASN A O 1
ATOM 1465 N N . SER A 1 177 ? -10.997 -2.885 17.047 1.00 98.00 177 SER A N 1
ATOM 1466 C CA . SER A 1 177 ? -11.290 -3.541 15.763 1.00 98.00 177 SER A CA 1
ATOM 1467 C C . SER A 1 177 ? -11.227 -2.562 14.579 1.00 98.00 177 SER A C 1
ATOM 1469 O O . SER A 1 177 ? -10.654 -2.877 13.530 1.00 98.00 177 SER A O 1
ATOM 1471 N N . ARG A 1 178 ? -11.738 -1.333 14.752 1.00 98.38 178 ARG A N 1
ATOM 1472 C CA . ARG A 1 178 ? -11.607 -0.252 13.759 1.00 98.38 178 ARG A CA 1
ATOM 1473 C C . ARG A 1 178 ? -10.157 0.195 13.583 1.00 98.38 178 ARG A C 1
ATOM 1475 O O . ARG A 1 178 ? -9.726 0.357 12.447 1.00 98.38 178 ARG A O 1
ATOM 1482 N N . GLU A 1 179 ? -9.409 0.356 14.672 1.00 98.19 179 GLU A N 1
ATOM 1483 C CA . GLU A 1 179 ? -7.992 0.732 14.639 1.00 98.19 179 GLU A CA 1
ATOM 1484 C C . GLU A 1 179 ? -7.160 -0.315 13.886 1.00 98.19 179 GLU A C 1
ATOM 1486 O O . GLU A 1 179 ? -6.489 0.032 12.916 1.00 98.19 179 GLU A O 1
ATOM 1491 N N . ILE A 1 180 ? -7.304 -1.604 14.218 1.00 98.31 180 ILE A N 1
ATOM 1492 C CA . ILE A 1 180 ? -6.663 -2.718 13.497 1.00 98.31 180 ILE A CA 1
ATOM 1493 C C . ILE A 1 180 ? -7.043 -2.712 12.008 1.00 98.31 180 ILE A C 1
ATOM 1495 O O . ILE A 1 180 ? -6.179 -2.881 11.149 1.00 98.31 180 ILE A O 1
ATOM 1499 N N . SER A 1 181 ? -8.315 -2.470 11.678 1.00 98.12 181 SER A N 1
ATOM 1500 C CA . SER A 1 181 ? -8.768 -2.389 10.281 1.00 98.12 181 SER A CA 1
ATOM 1501 C C . SER A 1 181 ? -8.101 -1.235 9.520 1.00 98.12 181 SER A C 1
ATOM 1503 O O . SER A 1 181 ? -7.693 -1.406 8.373 1.00 98.12 181 SER A O 1
ATOM 1505 N N . ILE A 1 182 ? -7.935 -0.073 10.159 1.00 98.50 182 ILE A N 1
ATOM 1506 C CA . ILE A 1 182 ? -7.244 1.093 9.587 1.00 98.50 182 ILE A CA 1
ATOM 1507 C C . ILE A 1 182 ? -5.735 0.830 9.459 1.00 98.50 182 ILE A C 1
ATOM 1509 O O . ILE A 1 182 ? -5.143 1.178 8.437 1.00 98.50 182 ILE A O 1
ATOM 1513 N N . MET A 1 183 ? -5.108 0.176 10.441 1.00 98.25 183 MET A N 1
ATOM 1514 C CA . MET A 1 183 ? -3.698 -0.236 10.379 1.00 98.25 183 MET A CA 1
ATOM 1515 C C . MET A 1 183 ? -3.433 -1.220 9.230 1.00 98.25 183 MET A C 1
ATOM 1517 O O . MET A 1 183 ? -2.443 -1.070 8.517 1.00 98.25 183 MET A O 1
ATOM 1521 N N . ASN A 1 184 ? -4.339 -2.171 8.990 1.00 98.31 184 ASN A N 1
ATOM 1522 C CA . ASN A 1 184 ? -4.249 -3.083 7.849 1.00 98.31 184 ASN A CA 1
ATOM 1523 C C . ASN A 1 184 ? -4.377 -2.320 6.519 1.00 98.31 184 ASN A C 1
ATOM 1525 O O . ASN A 1 184 ? -3.465 -2.373 5.700 1.00 98.31 184 ASN A O 1
ATOM 1529 N N . LEU A 1 185 ? -5.434 -1.516 6.343 1.00 98.44 185 LEU A N 1
ATOM 1530 C CA . LEU A 1 185 ? -5.657 -0.737 5.115 1.00 98.44 185 LEU A CA 1
ATOM 1531 C C . LEU A 1 185 ? -4.520 0.256 4.809 1.00 98.44 185 LEU A C 1
ATOM 1533 O O . LEU A 1 185 ? -4.184 0.483 3.645 1.00 98.44 185 LEU A O 1
ATOM 1537 N N . THR A 1 186 ? -3.909 0.854 5.835 1.00 98.31 186 THR A N 1
ATOM 1538 C CA . THR A 1 186 ? -2.751 1.745 5.654 1.00 98.31 186 THR A CA 1
ATOM 1539 C C . THR A 1 186 ? -1.477 0.978 5.309 1.00 98.31 186 THR A C 1
ATOM 1541 O O . THR A 1 186 ? -0.731 1.429 4.440 1.00 98.31 186 THR A O 1
ATOM 1544 N N . ASN A 1 187 ? -1.248 -0.202 5.892 1.00 98.38 187 ASN A N 1
ATOM 1545 C CA . ASN A 1 187 ? -0.158 -1.093 5.493 1.00 98.38 187 ASN A CA 1
ATOM 1546 C C . ASN A 1 187 ? -0.319 -1.584 4.042 1.00 98.38 187 ASN A C 1
ATOM 1548 O O . ASN A 1 187 ? 0.622 -1.481 3.255 1.00 98.38 187 ASN A O 1
ATOM 1552 N N . ASP A 1 188 ? -1.515 -2.029 3.657 1.00 98.38 188 ASP A N 1
ATOM 1553 C CA . ASP A 1 188 ? -1.824 -2.486 2.298 1.00 98.38 188 ASP A CA 1
ATOM 1554 C C . ASP A 1 188 ? -1.634 -1.356 1.274 1.00 98.38 188 ASP A C 1
ATOM 1556 O O . ASP A 1 188 ? -1.039 -1.562 0.217 1.00 98.38 188 ASP A O 1
ATOM 1560 N N . SER A 1 189 ? -2.035 -0.127 1.619 1.00 98.31 189 SER A N 1
ATOM 1561 C CA . SER A 1 189 ? -1.779 1.080 0.819 1.00 98.31 189 SER A CA 1
ATOM 1562 C C . SER A 1 189 ? -0.279 1.382 0.659 1.00 98.31 189 SER A C 1
ATOM 1564 O O . SER A 1 189 ? 0.181 1.692 -0.442 1.00 98.31 189 SER A O 1
ATOM 1566 N N . ILE A 1 190 ? 0.524 1.224 1.720 1.00 98.25 190 ILE A N 1
ATOM 1567 C CA . ILE A 1 190 ? 1.991 1.369 1.663 1.00 98.25 190 ILE A CA 1
ATOM 1568 C C . ILE A 1 190 ? 2.626 0.278 0.785 1.00 98.25 190 ILE A C 1
ATOM 1570 O O . ILE A 1 190 ? 3.554 0.567 0.025 1.00 98.25 190 ILE A O 1
ATOM 1574 N N . ILE A 1 191 ? 2.137 -0.963 0.858 1.00 98.38 191 ILE A N 1
ATOM 1575 C CA . ILE A 1 191 ? 2.603 -2.081 0.026 1.00 98.38 191 ILE A CA 1
ATOM 1576 C C . ILE A 1 191 ? 2.259 -1.835 -1.446 1.00 98.38 191 ILE A C 1
ATOM 1578 O O . ILE A 1 191 ? 3.158 -1.872 -2.287 1.00 98.38 191 ILE A O 1
ATOM 1582 N N . LEU A 1 192 ? 1.003 -1.499 -1.747 1.00 98.38 192 LEU A N 1
ATOM 1583 C CA . LEU A 1 192 ? 0.537 -1.202 -3.100 1.00 98.38 192 LEU A CA 1
ATOM 1584 C C . LEU A 1 192 ? 1.289 -0.012 -3.708 1.00 98.38 192 LEU A C 1
ATOM 1586 O O . LEU A 1 192 ? 1.713 -0.085 -4.858 1.00 98.38 192 LEU A O 1
ATOM 1590 N N . LYS A 1 193 ? 1.538 1.051 -2.931 1.00 98.19 193 LYS A N 1
ATOM 1591 C CA . LYS A 1 193 ? 2.348 2.193 -3.377 1.00 98.19 193 LYS A CA 1
ATOM 1592 C C . LYS A 1 193 ? 3.800 1.798 -3.664 1.00 98.19 193 LYS A C 1
ATOM 1594 O O . LYS A 1 193 ? 4.374 2.287 -4.630 1.00 98.19 193 LYS A O 1
ATOM 1599 N N . ARG A 1 194 ? 4.395 0.896 -2.874 1.00 98.44 194 ARG A N 1
ATOM 1600 C CA . ARG A 1 194 ? 5.744 0.366 -3.145 1.00 98.44 194 ARG A CA 1
ATOM 1601 C C . ARG A 1 194 ? 5.782 -0.431 -4.451 1.00 98.44 194 ARG A C 1
ATOM 1603 O O . ARG A 1 194 ? 6.714 -0.252 -5.225 1.00 98.44 194 ARG A O 1
ATOM 1610 N N . TRP A 1 195 ? 4.784 -1.279 -4.704 1.00 98.44 195 TRP A N 1
ATOM 1611 C CA . TRP A 1 195 ? 4.682 -2.044 -5.951 1.00 98.44 195 TRP A CA 1
ATOM 1612 C C . TRP A 1 195 ? 4.427 -1.147 -7.165 1.00 98.44 195 TRP A C 1
ATOM 1614 O O . TRP A 1 195 ? 5.096 -1.310 -8.179 1.00 98.44 195 TRP A O 1
ATOM 1624 N N . PHE A 1 196 ? 3.536 -0.159 -7.047 1.00 98.50 196 PHE A N 1
ATOM 1625 C CA . PHE A 1 196 ? 3.291 0.827 -8.100 1.00 98.50 196 PHE A CA 1
ATOM 1626 C C . PHE A 1 196 ? 4.560 1.617 -8.445 1.00 98.50 196 PHE A C 1
ATOM 1628 O O . PHE A 1 196 ? 4.900 1.735 -9.617 1.00 98.50 196 PHE A O 1
ATOM 1635 N N . ASN A 1 197 ? 5.294 2.100 -7.436 1.00 98.19 197 ASN A N 1
ATOM 1636 C CA . ASN A 1 197 ? 6.580 2.762 -7.651 1.00 98.19 197 ASN A CA 1
ATOM 1637 C C . ASN A 1 197 ? 7.595 1.824 -8.329 1.00 98.19 197 ASN A C 1
ATOM 1639 O O . ASN A 1 197 ? 8.256 2.244 -9.267 1.00 98.19 197 ASN A O 1
ATOM 1643 N N . GLY A 1 198 ? 7.682 0.556 -7.910 1.00 98.25 198 GLY A N 1
ATOM 1644 C CA . GLY A 1 198 ? 8.569 -0.428 -8.541 1.00 98.25 198 GLY A CA 1
ATOM 1645 C C . GLY A 1 198 ? 8.270 -0.637 -10.029 1.00 98.25 198 GLY A C 1
ATOM 1646 O O . GLY A 1 198 ? 9.179 -0.546 -10.844 1.00 98.25 198 GLY A O 1
ATOM 1647 N N . LEU A 1 199 ? 6.994 -0.822 -10.387 1.00 98.25 199 LEU A N 1
ATOM 1648 C CA . LEU A 1 199 ? 6.543 -0.961 -11.780 1.00 98.25 199 LEU A CA 1
ATOM 1649 C C . LEU A 1 199 ? 6.757 0.324 -12.600 1.00 98.25 199 LEU A C 1
ATOM 1651 O O . LEU A 1 199 ? 7.087 0.265 -13.783 1.00 98.25 199 LEU A O 1
ATOM 1655 N N . ASN A 1 200 ? 6.589 1.495 -11.984 1.00 98.06 200 ASN A N 1
ATOM 1656 C CA . ASN A 1 200 ? 6.903 2.787 -12.595 1.00 98.06 200 ASN A CA 1
ATOM 1657 C C . ASN A 1 200 ? 8.409 2.921 -12.881 1.00 98.06 200 ASN A C 1
ATOM 1659 O O . ASN A 1 200 ? 8.796 3.351 -13.962 1.00 98.06 200 ASN A O 1
ATOM 1663 N N . ASP A 1 201 ? 9.262 2.533 -11.937 1.00 98.25 201 ASP A N 1
ATOM 1664 C CA . ASP A 1 201 ? 10.714 2.650 -12.084 1.00 98.25 201 ASP A CA 1
ATOM 1665 C C . ASP A 1 201 ? 11.260 1.613 -13.087 1.00 98.25 201 ASP A C 1
ATOM 1667 O O . ASP A 1 201 ? 12.146 1.935 -13.881 1.00 98.25 201 ASP A O 1
ATOM 1671 N N . GLU A 1 202 ? 10.675 0.410 -13.120 1.00 98.38 202 GLU A N 1
ATOM 1672 C CA . GLU A 1 202 ? 10.922 -0.645 -14.113 1.00 98.38 202 GLU A CA 1
ATOM 1673 C C . GLU A 1 202 ? 10.518 -0.205 -15.530 1.00 98.38 202 GLU A C 1
ATOM 1675 O O . GLU A 1 202 ? 11.349 -0.232 -16.437 1.00 98.38 202 GLU A O 1
ATOM 1680 N N . THR A 1 203 ? 9.296 0.303 -15.723 1.00 98.19 203 THR A N 1
ATOM 1681 C CA . THR A 1 203 ? 8.845 0.794 -17.041 1.00 98.19 203 THR A CA 1
ATOM 1682 C C . THR A 1 203 ? 9.612 2.036 -17.503 1.00 98.19 203 THR A C 1
ATOM 1684 O O . THR A 1 203 ? 9.923 2.157 -18.686 1.00 98.19 203 THR A O 1
ATOM 1687 N N . ILE A 1 204 ? 10.016 2.937 -16.599 1.00 98.25 204 ILE A N 1
ATOM 1688 C CA . ILE A 1 204 ? 10.917 4.055 -16.932 1.00 98.25 204 ILE A CA 1
ATOM 1689 C C . ILE A 1 204 ? 12.314 3.556 -17.332 1.00 98.25 204 ILE A C 1
ATOM 1691 O O . ILE A 1 204 ? 12.954 4.175 -18.187 1.00 98.25 204 ILE A O 1
ATOM 1695 N N . ALA A 1 205 ? 12.813 2.469 -16.737 1.00 97.69 205 ALA A N 1
ATOM 1696 C CA . ALA A 1 205 ? 14.074 1.855 -17.145 1.00 97.69 205 ALA A CA 1
ATOM 1697 C C . ALA A 1 205 ? 13.955 1.183 -18.523 1.00 97.69 205 ALA A C 1
ATOM 1699 O O . ALA A 1 205 ? 14.817 1.406 -19.369 1.00 97.69 205 ALA A O 1
ATOM 1700 N N . GLU A 1 206 ? 12.873 0.446 -18.783 1.00 98.06 206 GLU A N 1
ATOM 1701 C CA . GLU A 1 206 ? 12.594 -0.189 -20.078 1.00 98.06 206 GLU A CA 1
ATOM 1702 C C . GLU A 1 206 ? 12.426 0.843 -21.206 1.00 98.06 206 GLU A C 1
ATOM 1704 O O . GLU A 1 206 ? 13.024 0.695 -22.270 1.00 98.06 206 GLU A O 1
ATOM 1709 N N . ILE A 1 207 ? 11.695 1.939 -20.970 1.00 98.12 207 ILE A N 1
ATOM 1710 C CA . ILE A 1 207 ? 11.553 3.038 -21.940 1.00 98.12 207 ILE A CA 1
ATOM 1711 C C . ILE A 1 207 ? 12.920 3.643 -22.284 1.00 98.12 207 ILE A C 1
ATOM 1713 O O . ILE A 1 207 ? 13.214 3.838 -23.460 1.00 98.12 207 ILE A O 1
ATOM 1717 N N . LYS A 1 208 ? 13.789 3.886 -21.291 1.00 97.88 208 LYS A N 1
ATOM 1718 C CA . LYS A 1 208 ? 15.155 4.394 -21.530 1.00 97.88 208 LYS A CA 1
ATOM 1719 C C . LYS A 1 208 ? 16.023 3.400 -22.300 1.00 97.88 208 LYS A C 1
ATOM 1721 O O . LYS A 1 208 ? 16.769 3.815 -23.181 1.00 97.88 208 LYS A O 1
ATOM 1726 N N . LEU A 1 209 ? 15.908 2.108 -21.986 1.00 98.06 209 LEU A N 1
ATOM 1727 C CA . LEU A 1 209 ? 16.597 1.025 -22.689 1.00 98.06 209 LEU A CA 1
ATOM 1728 C C . LEU A 1 209 ? 16.199 1.034 -24.174 1.00 98.06 209 LEU A C 1
ATOM 1730 O O . LEU A 1 209 ? 17.063 1.088 -25.045 1.00 98.06 209 LEU A O 1
ATOM 1734 N N . ASN A 1 210 ? 14.896 1.075 -24.459 1.00 98.00 210 ASN A N 1
ATOM 1735 C CA . ASN A 1 210 ? 14.358 1.123 -25.818 1.00 98.00 210 ASN A CA 1
ATOM 1736 C C . ASN A 1 210 ? 14.759 2.410 -26.560 1.00 98.00 210 ASN A C 1
ATOM 1738 O O . ASN A 1 210 ? 15.192 2.339 -27.707 1.00 98.00 210 ASN A O 1
ATOM 1742 N N . ASP A 1 211 ? 14.703 3.571 -25.904 1.00 98.19 211 ASP A N 1
ATOM 1743 C CA . ASP A 1 211 ? 15.198 4.842 -26.445 1.00 98.19 211 ASP A CA 1
ATOM 1744 C C . ASP A 1 211 ? 16.685 4.761 -26.841 1.00 98.19 211 ASP A C 1
ATOM 1746 O O . ASP A 1 211 ? 17.078 5.258 -27.898 1.00 98.19 211 ASP A O 1
ATOM 1750 N N . ASP A 1 212 ? 17.534 4.164 -26.000 1.00 97.56 212 ASP A N 1
ATOM 1751 C CA . ASP A 1 212 ? 18.972 4.039 -26.258 1.00 97.56 212 ASP A CA 1
ATOM 1752 C C . ASP A 1 212 ? 19.296 2.963 -27.309 1.00 97.56 212 ASP A C 1
ATOM 1754 O O . ASP A 1 212 ? 20.203 3.175 -28.118 1.00 97.56 212 ASP A O 1
ATOM 1758 N N . LEU A 1 213 ? 18.511 1.880 -27.398 1.00 97.88 213 LEU A N 1
ATOM 1759 C CA . LEU A 1 213 ? 18.559 0.934 -28.522 1.00 97.88 213 LEU A CA 1
ATOM 1760 C C . LEU A 1 213 ? 18.194 1.618 -29.843 1.00 97.88 213 LEU A C 1
ATOM 1762 O O . LEU A 1 213 ? 18.957 1.527 -30.800 1.00 97.88 213 LEU A O 1
ATOM 1766 N N . ILE A 1 214 ? 17.095 2.377 -29.890 1.00 97.88 214 ILE A N 1
ATOM 1767 C CA . ILE A 1 214 ? 16.670 3.115 -31.091 1.00 97.88 214 ILE A CA 1
ATOM 1768 C C . ILE A 1 214 ? 17.748 4.124 -31.517 1.00 97.88 214 ILE A C 1
ATOM 1770 O O . ILE A 1 214 ? 18.045 4.254 -32.706 1.00 97.88 214 ILE A O 1
ATOM 1774 N N . LYS A 1 215 ? 18.397 4.818 -30.570 1.00 97.50 215 LYS A N 1
ATOM 1775 C CA . LYS A 1 215 ? 19.543 5.702 -30.867 1.00 97.50 215 LYS A CA 1
ATOM 1776 C C . LYS A 1 215 ? 20.737 4.922 -31.423 1.00 97.50 215 LYS A C 1
ATOM 1778 O O . LYS A 1 215 ? 21.379 5.407 -32.355 1.00 97.50 215 LYS A O 1
ATOM 1783 N N . LEU A 1 216 ? 21.045 3.746 -30.872 1.00 97.56 216 LEU A N 1
ATOM 1784 C CA . LEU A 1 216 ? 22.133 2.880 -31.332 1.00 97.56 216 LEU A CA 1
ATOM 1785 C C . LEU A 1 216 ? 21.868 2.381 -32.757 1.00 97.56 216 LEU A C 1
ATOM 1787 O O . LEU A 1 216 ? 22.710 2.595 -33.628 1.00 97.56 216 LEU A O 1
ATOM 1791 N N . GLU A 1 217 ? 20.688 1.821 -33.023 1.00 97.56 217 GLU A N 1
ATOM 1792 C CA . GLU A 1 217 ? 20.274 1.356 -34.352 1.00 97.56 217 GLU A CA 1
ATOM 1793 C C . GLU A 1 217 ? 20.280 2.496 -35.376 1.00 97.56 217 GLU A C 1
ATOM 1795 O O . GLU A 1 217 ? 20.891 2.371 -36.434 1.00 97.56 217 GLU A O 1
ATOM 1800 N N . LEU A 1 218 ? 19.694 3.658 -35.059 1.00 97.88 218 LEU A N 1
ATOM 1801 C CA . LEU A 1 218 ? 19.712 4.821 -35.956 1.00 97.88 218 LEU A CA 1
ATOM 1802 C C . LEU A 1 218 ? 21.130 5.335 -36.238 1.00 97.88 218 LEU A C 1
ATOM 1804 O O . LEU A 1 218 ? 21.387 5.846 -37.329 1.00 97.88 218 LEU A O 1
ATOM 1808 N N . ASN A 1 219 ? 22.059 5.220 -35.288 1.00 97.12 219 ASN A N 1
ATOM 1809 C CA . ASN A 1 219 ? 23.461 5.566 -35.513 1.00 97.12 219 ASN A CA 1
ATOM 1810 C C . ASN A 1 219 ? 24.191 4.492 -36.335 1.00 97.12 219 ASN A C 1
ATOM 1812 O O . ASN A 1 219 ? 24.994 4.852 -37.196 1.00 97.12 219 ASN A O 1
ATOM 1816 N N . GLN A 1 220 ? 23.867 3.210 -36.153 1.00 97.44 220 GLN A N 1
ATOM 1817 C CA . GLN A 1 220 ? 24.367 2.117 -36.988 1.00 97.44 220 GLN A CA 1
ATOM 1818 C C . GLN A 1 220 ? 23.881 2.257 -38.438 1.00 97.44 220 GLN A C 1
ATOM 1820 O O . GLN A 1 220 ? 24.712 2.256 -39.341 1.00 97.44 220 GLN A O 1
ATOM 1825 N N . PHE A 1 221 ? 22.588 2.500 -38.678 1.00 97.19 221 PHE A N 1
ATOM 1826 C CA . PHE A 1 221 ? 22.046 2.753 -40.020 1.00 97.19 221 PHE A CA 1
ATOM 1827 C C . PHE A 1 221 ? 22.681 3.981 -40.689 1.00 97.19 221 PHE A C 1
ATOM 1829 O O . PHE A 1 221 ? 23.008 3.937 -41.875 1.00 97.19 221 PHE A O 1
ATOM 1836 N N . LYS A 1 222 ? 22.912 5.075 -39.947 1.00 97.62 222 LYS A N 1
ATOM 1837 C CA . LYS A 1 222 ? 23.649 6.246 -40.466 1.00 97.62 222 LYS A CA 1
ATOM 1838 C C . LYS A 1 222 ? 25.098 5.907 -40.813 1.00 97.62 222 LYS A C 1
ATOM 1840 O O . LYS A 1 222 ? 25.601 6.399 -41.820 1.00 97.62 222 LYS A O 1
ATOM 1845 N N . HIS A 1 223 ? 25.769 5.101 -39.991 1.00 97.12 223 HIS A N 1
ATOM 1846 C CA . HIS A 1 223 ? 27.145 4.678 -40.234 1.00 97.12 223 HIS A CA 1
ATOM 1847 C C . HIS A 1 223 ? 27.241 3.763 -41.459 1.00 97.12 223 HIS A C 1
ATOM 1849 O O . HIS A 1 223 ? 28.058 4.021 -42.337 1.00 97.12 223 HIS A O 1
ATOM 1855 N N . GLU A 1 224 ? 26.366 2.763 -41.566 1.00 97.00 224 GLU A N 1
ATOM 1856 C CA . GLU A 1 224 ? 26.300 1.846 -42.704 1.00 97.00 224 GLU A CA 1
ATOM 1857 C C . GLU A 1 224 ? 25.991 2.588 -44.010 1.00 97.00 224 GLU A C 1
ATOM 1859 O O . GLU A 1 224 ? 26.711 2.424 -44.990 1.00 97.00 224 GLU A O 1
ATOM 1864 N N . ASN A 1 225 ? 25.003 3.487 -44.013 1.00 97.38 225 ASN A N 1
ATOM 1865 C CA . ASN A 1 225 ? 24.687 4.328 -45.170 1.00 97.38 225 ASN A CA 1
ATOM 1866 C C . ASN A 1 225 ? 25.882 5.227 -45.560 1.00 97.38 225 ASN A C 1
ATOM 1868 O O . ASN A 1 225 ? 26.235 5.321 -46.734 1.00 97.38 225 ASN A O 1
ATOM 1872 N N . ASN A 1 226 ? 26.592 5.811 -44.585 1.00 96.81 226 ASN A N 1
ATOM 1873 C CA . ASN A 1 226 ? 27.815 6.577 -44.848 1.00 96.81 226 ASN A CA 1
ATOM 1874 C C . ASN A 1 226 ? 28.938 5.706 -45.445 1.00 96.81 226 ASN A C 1
ATOM 1876 O O . ASN A 1 226 ? 29.612 6.145 -46.376 1.00 96.81 226 ASN A O 1
ATOM 1880 N N . LEU A 1 227 ? 29.116 4.470 -44.960 1.00 97.00 227 LEU A N 1
ATOM 1881 C CA . LEU A 1 227 ? 30.065 3.503 -45.519 1.00 97.00 227 LEU A CA 1
ATOM 1882 C C . LEU A 1 227 ? 29.694 3.111 -46.955 1.00 97.00 227 LEU A C 1
ATOM 1884 O O . LEU A 1 227 ? 30.555 3.183 -47.827 1.00 97.00 227 LEU A O 1
ATOM 1888 N N . GLN A 1 228 ? 28.427 2.784 -47.224 1.00 96.44 228 GLN A N 1
ATOM 1889 C CA . GLN A 1 228 ? 27.924 2.470 -48.568 1.00 96.44 228 GLN A CA 1
ATOM 1890 C C . GLN A 1 228 ? 28.111 3.661 -49.524 1.00 96.44 228 GLN A C 1
ATOM 1892 O O . GLN A 1 228 ? 28.645 3.502 -50.621 1.00 96.44 228 GLN A O 1
ATOM 1897 N N . GLN A 1 229 ? 27.773 4.883 -49.101 1.00 96.38 229 GLN A N 1
ATOM 1898 C CA . GLN A 1 229 ? 28.013 6.095 -49.891 1.00 96.38 229 GLN A CA 1
ATOM 1899 C C . GLN A 1 229 ? 29.512 6.331 -50.139 1.00 96.38 229 GLN A C 1
ATOM 1901 O O . GLN A 1 229 ? 29.900 6.779 -51.218 1.00 96.38 229 GLN A O 1
ATOM 1906 N N . ARG A 1 230 ? 30.377 6.014 -49.168 1.00 97.06 230 ARG A N 1
ATOM 1907 C CA . ARG A 1 230 ? 31.835 6.107 -49.315 1.00 97.06 230 ARG A CA 1
ATOM 1908 C C . ARG A 1 230 ? 32.382 5.055 -50.278 1.00 97.06 230 ARG A C 1
ATOM 1910 O O . ARG A 1 230 ? 33.247 5.394 -51.080 1.00 97.06 230 ARG A O 1
ATOM 1917 N N . GLU A 1 231 ? 31.866 3.829 -50.245 1.00 97.56 231 GLU A N 1
ATOM 1918 C CA . GLU A 1 231 ? 32.187 2.772 -51.209 1.00 97.56 231 GLU A CA 1
ATOM 1919 C C . GLU A 1 231 ? 31.775 3.184 -52.628 1.00 97.56 231 GLU A C 1
ATOM 1921 O O . GLU A 1 231 ? 32.595 3.133 -53.543 1.00 97.56 231 GLU A O 1
ATOM 1926 N N . LEU A 1 232 ? 30.549 3.689 -52.807 1.00 96.88 232 LEU A N 1
ATO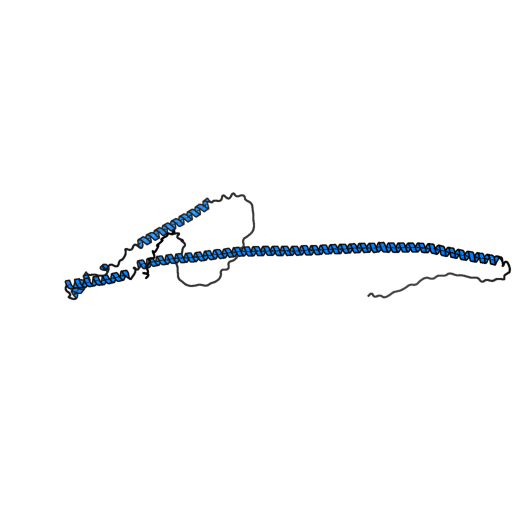M 1927 C CA . LEU A 1 232 ? 30.067 4.212 -54.088 1.00 96.88 232 LEU A CA 1
ATOM 1928 C C . LEU A 1 232 ? 30.928 5.380 -54.591 1.00 96.88 232 LEU A C 1
ATOM 1930 O O . LEU A 1 232 ? 31.279 5.411 -55.769 1.00 96.88 232 LEU A O 1
ATOM 1934 N N . ASN A 1 233 ? 31.330 6.303 -53.712 1.00 96.50 233 ASN A N 1
ATOM 1935 C CA . ASN A 1 233 ? 32.221 7.412 -54.065 1.00 96.50 233 ASN A CA 1
ATOM 1936 C C . ASN A 1 233 ? 33.622 6.922 -54.477 1.00 96.50 233 ASN A C 1
ATOM 1938 O O . ASN A 1 233 ? 34.173 7.416 -55.460 1.00 96.50 233 ASN A O 1
ATOM 1942 N N . LEU A 1 234 ? 34.192 5.943 -53.764 1.00 96.69 234 LEU A N 1
ATOM 1943 C CA . LEU A 1 234 ? 35.480 5.331 -54.113 1.00 96.69 234 LEU A CA 1
ATOM 1944 C C . LEU A 1 234 ? 35.399 4.594 -55.453 1.00 96.69 234 LEU A C 1
ATOM 1946 O O . LEU A 1 234 ? 36.244 4.815 -56.314 1.00 96.69 234 LEU A O 1
ATOM 1950 N N . LYS A 1 235 ? 34.351 3.794 -55.664 1.00 97.06 235 LYS A N 1
ATOM 1951 C CA . LYS A 1 235 ? 34.088 3.071 -56.913 1.00 97.06 235 LYS A CA 1
ATOM 1952 C C . LYS A 1 235 ? 33.870 4.017 -58.094 1.00 97.06 235 LYS A C 1
ATOM 1954 O O . LYS A 1 235 ? 34.360 3.747 -59.182 1.00 97.06 235 LYS A O 1
ATOM 1959 N N . ASN A 1 236 ? 33.187 5.142 -57.887 1.00 95.50 236 ASN A N 1
ATOM 1960 C CA . ASN A 1 236 ? 33.039 6.182 -58.905 1.00 95.50 236 ASN A CA 1
ATOM 1961 C C . ASN A 1 236 ? 34.383 6.869 -59.216 1.00 95.50 236 ASN A C 1
ATOM 1963 O O . ASN A 1 236 ? 34.686 7.123 -60.376 1.00 95.50 236 ASN A O 1
ATOM 1967 N N . SER A 1 237 ? 35.219 7.122 -58.203 1.00 94.56 237 SER A N 1
ATOM 1968 C CA . SER A 1 237 ? 36.561 7.693 -58.388 1.00 94.56 237 SER A CA 1
ATOM 1969 C C . SER A 1 237 ? 37.513 6.741 -59.124 1.00 94.56 237 SER A C 1
ATOM 1971 O O . SER A 1 237 ? 38.242 7.174 -60.015 1.00 94.56 237 SER A O 1
ATOM 1973 N N . ASP A 1 238 ? 37.471 5.445 -58.804 1.00 95.38 238 ASP A N 1
ATOM 1974 C CA . ASP A 1 238 ? 38.209 4.384 -59.500 1.00 95.38 238 ASP A CA 1
ATOM 1975 C C . ASP A 1 238 ? 37.758 4.267 -60.962 1.00 95.38 238 ASP A C 1
ATOM 1977 O O . ASP A 1 238 ? 38.571 4.413 -61.873 1.00 95.38 238 ASP A O 1
ATOM 1981 N N . LEU A 1 239 ? 36.447 4.140 -61.203 1.00 93.19 239 LEU A N 1
ATOM 1982 C CA . LEU A 1 239 ? 35.876 4.121 -62.552 1.00 93.19 239 LEU A CA 1
ATOM 1983 C C . LEU A 1 239 ? 36.228 5.382 -63.349 1.00 93.19 239 LEU A C 1
ATOM 1985 O O . LEU A 1 239 ? 36.602 5.263 -64.509 1.00 93.19 239 LEU A O 1
ATOM 1989 N N . ASN A 1 240 ? 36.168 6.574 -62.752 1.00 93.88 240 ASN A N 1
ATOM 1990 C CA . ASN A 1 240 ? 36.569 7.819 -63.410 1.00 93.88 240 ASN A CA 1
ATOM 1991 C C . ASN A 1 240 ? 38.069 7.831 -63.745 1.00 93.88 240 ASN A C 1
ATOM 1993 O O . ASN A 1 240 ? 38.446 8.127 -64.877 1.00 93.88 240 ASN A O 1
ATOM 1997 N N . SER A 1 241 ? 38.925 7.456 -62.791 1.00 92.25 241 SER A N 1
ATOM 1998 C CA . SER A 1 241 ? 40.379 7.379 -62.990 1.00 92.25 241 SER A CA 1
ATOM 1999 C C . SER A 1 241 ? 40.739 6.384 -64.092 1.00 92.25 241 SER A C 1
ATOM 2001 O O . SER A 1 241 ? 41.587 6.674 -64.937 1.00 92.25 241 SER A O 1
ATOM 2003 N N . ARG A 1 242 ? 40.039 5.246 -64.132 1.00 92.56 242 ARG A N 1
ATOM 2004 C CA . ARG A 1 242 ? 40.197 4.220 -65.157 1.00 92.56 242 ARG A CA 1
ATOM 2005 C C . ARG A 1 242 ? 39.630 4.638 -66.516 1.00 92.56 242 ARG A C 1
ATOM 2007 O O . ARG A 1 242 ? 40.249 4.366 -67.536 1.00 92.56 242 ARG A O 1
ATOM 2014 N N . ILE A 1 243 ? 38.486 5.319 -66.569 1.00 90.56 243 ILE A N 1
ATOM 2015 C CA . ILE A 1 243 ? 37.955 5.881 -67.822 1.00 90.56 243 ILE A CA 1
ATOM 2016 C C . ILE A 1 243 ? 38.957 6.885 -68.394 1.00 90.56 243 ILE A C 1
ATOM 2018 O O . ILE A 1 243 ? 39.235 6.840 -69.588 1.00 90.56 243 ILE A O 1
ATOM 2022 N N . ILE A 1 244 ? 39.560 7.730 -67.551 1.00 92.25 244 ILE A N 1
ATOM 2023 C CA . ILE A 1 244 ? 40.624 8.648 -67.965 1.00 92.25 244 ILE A CA 1
ATOM 2024 C C . ILE A 1 244 ? 41.851 7.870 -68.465 1.00 92.25 244 ILE A C 1
ATOM 2026 O O . ILE A 1 244 ? 42.338 8.185 -69.548 1.00 92.25 244 ILE A O 1
ATOM 2030 N N . SER A 1 245 ? 42.338 6.839 -67.759 1.00 88.94 245 SER A N 1
ATOM 2031 C CA . SER A 1 245 ? 43.501 6.065 -68.228 1.00 88.94 245 SER A CA 1
ATOM 2032 C C . SER A 1 245 ? 43.231 5.324 -69.534 1.00 88.94 245 SER A C 1
ATOM 2034 O O . SER A 1 245 ? 44.023 5.433 -70.467 1.00 88.94 245 SER A O 1
ATOM 2036 N N . ASP A 1 246 ? 42.114 4.605 -69.625 1.00 88.50 246 ASP A N 1
ATOM 2037 C CA . ASP A 1 246 ? 41.785 3.748 -70.763 1.00 88.50 246 ASP A CA 1
ATOM 2038 C C . ASP A 1 246 ? 41.462 4.614 -71.999 1.00 88.50 246 ASP A C 1
ATOM 2040 O O . ASP A 1 246 ? 41.950 4.328 -73.094 1.00 88.50 246 ASP A O 1
ATOM 2044 N N . MET A 1 247 ? 40.743 5.734 -71.829 1.00 86.50 247 MET A N 1
ATOM 2045 C CA . MET A 1 247 ? 40.436 6.678 -72.913 1.00 86.50 247 MET A CA 1
ATOM 2046 C C . MET A 1 247 ? 41.661 7.482 -73.361 1.00 86.50 247 MET A C 1
ATOM 2048 O O . MET A 1 247 ? 41.908 7.574 -74.561 1.00 86.50 247 MET A O 1
ATOM 2052 N N . VAL A 1 248 ? 42.453 8.054 -72.445 1.00 87.25 248 VAL A N 1
ATOM 2053 C CA . VAL A 1 248 ? 43.644 8.843 -72.821 1.00 87.25 248 VAL A CA 1
ATOM 2054 C C . VAL A 1 248 ? 44.734 7.943 -73.406 1.00 87.25 248 VAL A C 1
ATOM 2056 O O . VAL A 1 248 ? 45.411 8.353 -74.347 1.00 87.25 248 VAL A O 1
ATOM 2059 N N . SER A 1 249 ? 44.880 6.706 -72.919 1.00 83.19 249 SER A N 1
ATOM 2060 C CA . SER A 1 249 ? 45.777 5.712 -73.523 1.00 83.19 249 SER A CA 1
ATOM 2061 C C . SER A 1 249 ? 45.311 5.315 -74.928 1.00 83.19 249 SER A C 1
ATOM 2063 O O . SER A 1 249 ? 46.117 5.343 -75.858 1.00 83.19 249 SER A O 1
ATOM 2065 N N . GLY A 1 250 ? 44.010 5.047 -75.113 1.00 85.50 250 GLY A N 1
ATOM 2066 C CA . GLY A 1 250 ? 43.411 4.778 -76.424 1.00 85.50 250 GLY A CA 1
ATOM 2067 C C . GLY A 1 250 ? 43.633 5.925 -77.411 1.00 85.50 250 GLY A C 1
ATOM 2068 O O . GLY A 1 250 ? 44.281 5.733 -78.435 1.00 85.50 250 GLY A O 1
ATOM 2069 N N . LEU A 1 251 ? 43.221 7.146 -77.053 1.00 83.75 251 LEU A N 1
ATOM 2070 C CA . LEU A 1 251 ? 43.419 8.347 -77.874 1.00 83.75 251 LEU A CA 1
ATOM 2071 C C . LEU A 1 251 ? 44.899 8.600 -78.196 1.00 83.75 251 LEU A C 1
ATOM 2073 O O . LEU A 1 251 ? 45.225 8.982 -79.316 1.00 83.75 251 LEU A O 1
ATOM 2077 N N . LYS A 1 252 ? 45.817 8.364 -77.250 1.00 85.75 252 LYS A N 1
ATOM 2078 C CA . LYS A 1 252 ? 47.262 8.492 -77.486 1.00 85.75 252 LYS A CA 1
ATOM 2079 C C . LYS A 1 252 ? 47.790 7.415 -78.440 1.00 85.75 252 LYS A C 1
ATOM 2081 O O . LYS A 1 252 ? 48.631 7.725 -79.280 1.00 85.75 252 LYS A O 1
ATOM 2086 N N . SER A 1 253 ? 47.299 6.180 -78.333 1.00 84.94 253 SER A N 1
ATOM 2087 C CA . SER A 1 253 ? 47.626 5.080 -79.248 1.00 84.94 253 SER A CA 1
ATOM 2088 C C . SER A 1 253 ? 47.104 5.350 -80.662 1.00 84.94 253 SER A C 1
ATOM 2090 O O . SER A 1 253 ? 47.830 5.143 -81.635 1.00 84.94 253 SER A O 1
ATOM 2092 N N . ASP A 1 254 ? 45.886 5.877 -80.785 1.00 86.44 254 ASP A N 1
ATOM 2093 C CA . ASP A 1 254 ? 45.301 6.289 -82.060 1.00 86.44 254 ASP A CA 1
ATOM 2094 C C . ASP A 1 254 ? 46.093 7.449 -82.673 1.00 86.44 254 ASP A C 1
ATOM 2096 O O . ASP A 1 254 ? 46.482 7.376 -83.836 1.00 86.44 254 ASP A O 1
ATOM 2100 N N . ILE A 1 255 ? 46.434 8.480 -81.890 1.00 85.50 255 ILE A N 1
ATOM 2101 C CA . ILE A 1 255 ? 47.292 9.594 -82.328 1.00 85.50 255 ILE A CA 1
ATOM 2102 C C . ILE A 1 255 ? 48.654 9.086 -82.817 1.00 85.50 255 ILE A C 1
ATOM 2104 O O . ILE A 1 255 ? 49.095 9.498 -83.888 1.00 85.50 255 ILE A O 1
ATOM 2108 N N . GLU A 1 256 ? 49.316 8.175 -82.099 1.00 87.69 256 GLU A N 1
ATOM 2109 C CA . GLU A 1 256 ? 50.605 7.626 -82.542 1.00 87.69 256 GLU A CA 1
ATOM 2110 C C . GLU A 1 256 ? 50.460 6.768 -83.809 1.00 87.69 256 GLU A C 1
ATOM 2112 O O . GLU A 1 256 ? 51.289 6.843 -84.719 1.00 87.69 256 GLU A O 1
ATOM 2117 N N . THR A 1 257 ? 49.352 6.032 -83.930 1.00 88.25 257 THR A N 1
ATOM 2118 C CA . THR A 1 257 ? 48.990 5.276 -85.137 1.00 88.25 257 THR A CA 1
ATOM 2119 C C . THR A 1 257 ? 48.769 6.208 -86.331 1.00 88.25 257 THR A C 1
ATOM 2121 O O . THR A 1 257 ? 49.315 5.958 -87.408 1.00 88.25 257 THR A O 1
ATOM 2124 N N . TYR A 1 258 ? 48.052 7.321 -86.153 1.00 90.38 258 TYR A N 1
ATOM 2125 C CA . TYR A 1 258 ? 47.871 8.341 -87.188 1.00 90.38 258 TYR A CA 1
ATOM 2126 C C . TYR A 1 258 ? 49.191 9.032 -87.547 1.00 90.38 258 TYR A C 1
ATOM 2128 O O . TYR A 1 258 ? 49.455 9.228 -88.731 1.00 90.38 258 TYR A O 1
ATOM 2136 N N . ARG A 1 259 ? 50.067 9.335 -86.575 1.00 89.50 259 ARG A N 1
ATOM 2137 C CA . ARG A 1 259 ? 51.417 9.874 -86.839 1.00 89.50 259 ARG A CA 1
ATOM 2138 C C . ARG A 1 259 ? 52.240 8.912 -87.699 1.00 89.50 259 ARG A C 1
ATOM 2140 O O . ARG A 1 259 ? 52.858 9.352 -88.665 1.00 89.50 259 ARG A O 1
ATOM 2147 N N . TRP A 1 260 ? 52.208 7.612 -87.400 1.00 92.19 260 TRP A N 1
ATOM 2148 C CA . TRP A 1 260 ? 52.926 6.586 -88.164 1.00 92.19 260 TRP A CA 1
ATOM 2149 C C . TRP A 1 260 ? 52.356 6.366 -89.574 1.00 92.19 260 TRP A C 1
ATOM 2151 O O . TRP A 1 260 ? 53.105 6.193 -90.537 1.00 92.19 260 TRP A O 1
ATOM 2161 N N . GLN A 1 261 ? 51.030 6.422 -89.730 1.00 89.06 261 GLN A N 1
ATOM 2162 C CA . GLN A 1 261 ? 50.394 6.392 -91.050 1.00 89.06 261 GLN A CA 1
ATOM 2163 C C . GLN A 1 261 ? 50.728 7.649 -91.867 1.00 89.06 261 GLN A C 1
ATOM 2165 O O . GLN A 1 261 ? 51.054 7.533 -93.048 1.00 89.06 261 GLN A O 1
ATOM 2170 N N . LEU A 1 262 ? 50.709 8.831 -91.243 1.00 91.19 262 LEU A N 1
ATOM 2171 C CA . LEU A 1 262 ? 50.981 10.116 -91.887 1.00 91.19 262 LEU A CA 1
ATOM 2172 C C . LEU A 1 262 ? 52.429 10.223 -92.380 1.00 91.19 262 LEU A C 1
ATOM 2174 O O . LEU A 1 262 ? 52.644 10.633 -93.519 1.00 91.19 262 LEU A O 1
ATOM 2178 N N . THR A 1 263 ? 53.423 9.821 -91.579 1.00 93.75 263 THR A N 1
ATOM 2179 C CA . THR A 1 263 ? 54.830 9.824 -92.021 1.00 93.75 263 THR A CA 1
ATOM 2180 C C . THR A 1 263 ? 55.061 8.821 -93.147 1.00 93.75 263 THR A C 1
ATOM 2182 O O . THR A 1 263 ? 55.677 9.172 -94.154 1.00 93.75 263 THR A O 1
ATOM 2185 N N . ARG A 1 264 ? 54.508 7.604 -93.047 1.00 91.38 264 ARG A N 1
ATOM 2186 C CA . ARG A 1 264 ? 54.585 6.600 -94.120 1.00 91.38 264 ARG A CA 1
ATOM 2187 C C . ARG A 1 264 ? 53.944 7.099 -95.419 1.00 91.38 264 ARG A C 1
ATOM 2189 O O . ARG A 1 264 ? 54.536 6.928 -96.482 1.00 91.38 264 ARG A O 1
ATOM 2196 N N . ALA A 1 265 ? 52.767 7.719 -95.345 1.00 90.25 265 ALA A N 1
ATOM 2197 C CA . ALA A 1 265 ? 52.084 8.287 -96.505 1.00 90.25 265 ALA A CA 1
ATOM 2198 C C . ALA A 1 265 ? 52.857 9.476 -97.101 1.00 90.25 265 ALA A C 1
ATOM 2200 O O . ALA A 1 265 ? 53.043 9.526 -98.314 1.00 90.25 265 ALA A O 1
ATOM 2201 N N . GLY A 1 266 ? 53.366 10.384 -96.262 1.00 92.50 266 GLY A N 1
ATOM 2202 C CA . GLY A 1 266 ? 54.159 11.543 -96.682 1.00 92.50 266 GLY A CA 1
ATOM 2203 C C . GLY A 1 266 ? 55.476 11.167 -97.367 1.00 92.50 266 GLY A C 1
ATOM 2204 O O . GLY A 1 266 ? 55.839 11.765 -98.375 1.00 92.50 266 GLY A O 1
ATOM 2205 N N . ILE A 1 267 ? 56.166 10.128 -96.885 1.00 92.31 267 ILE A N 1
ATOM 2206 C CA . ILE A 1 267 ? 57.358 9.590 -97.561 1.00 92.31 267 ILE A CA 1
ATOM 2207 C C . ILE A 1 267 ? 56.988 9.066 -98.954 1.00 92.31 267 ILE A C 1
ATOM 2209 O O . ILE A 1 267 ? 57.687 9.368 -99.920 1.00 92.31 267 ILE A O 1
ATOM 2213 N N . VAL A 1 268 ? 55.878 8.328 -99.083 1.00 93.06 268 VAL A N 1
ATOM 2214 C CA . VAL A 1 268 ? 55.410 7.820 -100.383 1.00 93.06 268 VAL A CA 1
ATOM 2215 C C . VAL A 1 268 ? 55.050 8.965 -101.331 1.00 93.06 268 VAL A C 1
ATOM 2217 O O . VAL A 1 268 ? 55.514 8.949 -102.467 1.00 93.06 268 VAL A O 1
ATOM 2220 N N . THR A 1 269 ? 54.300 9.983 -100.893 1.00 93.00 269 THR A N 1
ATOM 2221 C CA . THR A 1 269 ? 53.927 11.105 -101.774 1.00 93.00 269 THR A CA 1
ATOM 2222 C C . THR A 1 269 ? 55.137 11.922 -102.219 1.00 93.00 269 THR A C 1
ATOM 2224 O O . THR A 1 269 ? 55.223 12.243 -103.402 1.00 93.00 269 THR A O 1
ATOM 2227 N N . ILE A 1 270 ? 56.105 12.197 -101.336 1.00 92.75 270 ILE A N 1
ATOM 2228 C CA . ILE A 1 270 ? 57.357 12.889 -101.695 1.00 92.75 270 ILE A CA 1
ATOM 2229 C C . ILE A 1 270 ? 58.163 12.071 -102.715 1.00 92.75 270 ILE A C 1
ATOM 2231 O O . ILE A 1 270 ? 58.628 12.625 -103.711 1.00 92.75 270 ILE A O 1
ATOM 2235 N N . LEU A 1 271 ? 58.294 10.754 -102.514 1.00 91.38 271 LEU A N 1
ATOM 2236 C CA . LEU A 1 271 ? 59.025 9.871 -103.430 1.00 91.38 271 LEU A CA 1
ATOM 2237 C C . LEU A 1 271 ? 58.327 9.802 -104.802 1.00 91.38 271 LEU A C 1
ATOM 2239 O O . LEU A 1 271 ? 58.982 9.948 -105.833 1.00 91.38 271 LEU A O 1
ATOM 2243 N N . THR A 1 272 ? 56.996 9.677 -104.837 1.00 91.00 272 THR A N 1
ATOM 2244 C CA . THR A 1 272 ? 56.212 9.757 -106.080 1.00 91.00 272 THR A CA 1
ATOM 2245 C C . THR A 1 272 ? 56.397 11.105 -106.781 1.00 91.00 272 THR A C 1
ATOM 2247 O O . THR A 1 272 ? 56.626 11.125 -107.987 1.00 91.00 272 THR A O 1
ATOM 2250 N N . MET A 1 273 ? 56.372 12.223 -106.048 1.00 92.31 273 MET A N 1
ATOM 2251 C CA . MET A 1 273 ? 56.568 13.564 -106.612 1.00 92.31 273 MET A CA 1
ATOM 2252 C C . MET A 1 273 ? 57.973 13.712 -107.224 1.00 92.31 273 MET A C 1
ATOM 2254 O O . MET A 1 273 ? 58.107 14.144 -108.369 1.00 92.31 273 MET A O 1
ATOM 2258 N N . ALA A 1 274 ? 59.015 13.244 -106.530 1.00 92.31 274 ALA A N 1
ATOM 2259 C CA . ALA A 1 274 ? 60.382 13.218 -107.052 1.00 92.31 274 ALA A CA 1
ATOM 2260 C C . ALA A 1 274 ? 60.514 12.350 -108.320 1.00 92.31 274 ALA A C 1
ATOM 2262 O O . ALA A 1 274 ? 61.145 12.771 -109.289 1.00 92.31 274 ALA A O 1
ATOM 2263 N N . VAL A 1 275 ? 59.872 11.176 -108.364 1.00 90.81 275 VAL A N 1
ATOM 2264 C CA . VAL A 1 275 ? 59.824 10.325 -109.569 1.00 90.81 275 VAL A CA 1
ATOM 2265 C C . VAL A 1 275 ? 59.093 11.021 -110.723 1.00 90.81 275 VAL A C 1
ATOM 2267 O O . VAL A 1 275 ? 59.540 10.913 -111.863 1.00 90.81 275 VAL A O 1
ATOM 2270 N N . CYS A 1 276 ? 58.028 11.782 -110.453 1.00 89.69 276 CYS A N 1
ATOM 2271 C CA . CYS A 1 276 ? 57.344 12.602 -111.456 1.00 89.69 276 CYS A CA 1
ATOM 2272 C C . CYS A 1 276 ? 58.220 13.751 -111.987 1.00 89.69 276 CYS A C 1
ATOM 2274 O O . CYS A 1 276 ? 58.240 13.980 -113.194 1.00 89.69 276 CYS A O 1
ATOM 2276 N N . ILE A 1 277 ? 58.993 14.437 -111.136 1.00 90.62 277 ILE A N 1
ATOM 2277 C CA . ILE A 1 277 ? 59.965 15.449 -111.591 1.00 90.62 277 ILE A CA 1
ATOM 2278 C C . ILE A 1 277 ? 61.036 14.798 -112.477 1.00 90.62 277 ILE A C 1
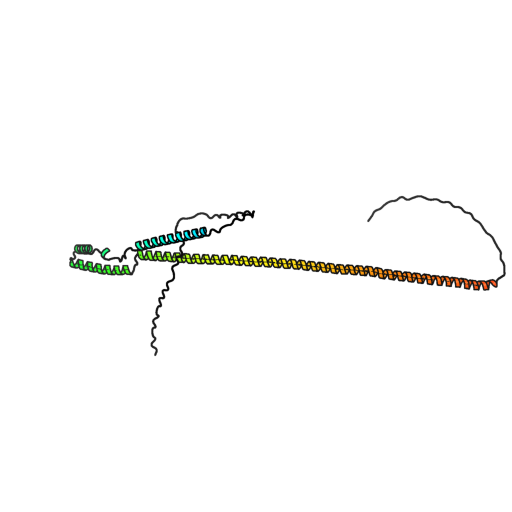ATOM 2280 O O . ILE A 1 277 ? 61.330 15.300 -113.561 1.00 90.62 277 ILE A O 1
ATOM 2284 N N . LEU A 1 278 ? 61.599 13.662 -112.053 1.00 86.69 278 LEU A N 1
ATOM 2285 C CA . LEU A 1 278 ? 62.640 12.961 -112.808 1.00 86.69 278 LEU A CA 1
ATOM 2286 C C . LEU A 1 278 ? 62.129 12.386 -114.138 1.00 86.69 278 LEU A C 1
ATOM 2288 O O . LEU A 1 278 ? 62.873 12.394 -115.118 1.00 86.69 278 LEU A O 1
ATOM 2292 N N . SER A 1 279 ? 60.880 11.915 -114.214 1.00 83.50 279 SER A N 1
ATOM 2293 C CA . SER A 1 279 ? 60.302 11.423 -115.470 1.00 83.50 279 SER A CA 1
ATOM 2294 C C . SER A 1 279 ? 60.019 12.564 -116.450 1.00 83.50 279 SER A C 1
ATOM 2296 O O . SER A 1 279 ? 60.415 12.462 -117.613 1.00 83.50 279 SER A O 1
ATOM 2298 N N . VAL A 1 280 ? 59.455 13.684 -115.981 1.00 86.88 280 VAL A N 1
ATOM 2299 C CA . VAL A 1 280 ? 59.283 14.910 -116.782 1.00 86.88 280 VAL A CA 1
ATOM 2300 C C . VAL A 1 280 ? 60.635 15.443 -117.264 1.00 86.88 280 VAL A C 1
ATOM 2302 O O . VAL A 1 280 ? 60.774 15.756 -118.444 1.00 86.88 280 VAL A O 1
ATOM 2305 N N . TRP A 1 281 ? 61.661 15.479 -116.408 1.00 87.56 281 TRP A N 1
ATOM 2306 C CA . TRP A 1 281 ? 62.999 15.937 -116.798 1.00 87.56 281 TRP A CA 1
ATOM 2307 C C . TRP A 1 281 ? 63.689 14.994 -117.797 1.00 87.56 281 TRP A C 1
ATOM 2309 O O . TRP A 1 281 ? 64.338 15.467 -118.724 1.00 87.56 281 TRP A O 1
ATOM 2319 N N . ASN A 1 282 ? 63.515 13.673 -117.680 1.00 83.00 282 ASN A N 1
ATOM 2320 C CA . ASN A 1 282 ? 64.054 12.700 -118.643 1.00 83.00 282 ASN A CA 1
ATOM 2321 C C . ASN A 1 282 ? 63.390 12.848 -120.026 1.00 83.00 282 ASN A C 1
ATOM 2323 O O . ASN A 1 282 ? 64.084 12.860 -121.043 1.00 83.00 282 ASN A O 1
ATOM 2327 N N . VAL A 1 283 ? 62.067 13.052 -120.069 1.00 81.25 283 VAL A N 1
ATOM 2328 C CA . VAL A 1 283 ? 61.343 13.384 -121.310 1.00 81.25 283 VAL A CA 1
ATOM 2329 C C . VAL A 1 283 ? 61.834 14.716 -121.884 1.00 81.25 283 VAL A C 1
ATOM 2331 O O . VAL A 1 283 ? 62.202 14.770 -123.055 1.00 81.25 283 VAL A O 1
ATOM 2334 N N . ALA A 1 284 ? 61.941 15.765 -121.064 1.00 77.94 284 ALA A N 1
ATOM 2335 C CA . ALA A 1 284 ? 62.448 17.067 -121.496 1.00 77.94 284 ALA A CA 1
ATOM 2336 C C . ALA A 1 284 ? 63.902 17.000 -122.001 1.00 77.94 284 ALA A C 1
ATOM 2338 O O . ALA A 1 284 ? 64.229 17.645 -122.991 1.00 77.94 284 ALA A O 1
ATOM 2339 N N . LYS A 1 285 ? 64.771 16.183 -121.388 1.00 73.12 285 LYS A N 1
ATOM 2340 C CA . LYS A 1 285 ? 66.151 15.977 -121.856 1.00 73.12 285 LYS A CA 1
ATOM 2341 C C . LYS A 1 285 ? 66.192 15.300 -123.227 1.00 73.12 285 LYS A C 1
ATOM 2343 O O . LYS A 1 285 ? 66.979 15.725 -124.064 1.00 73.12 285 LYS A O 1
ATOM 2348 N N . ARG A 1 286 ? 65.338 14.299 -123.471 1.00 68.44 286 ARG A N 1
ATOM 2349 C CA . ARG A 1 286 ? 65.231 13.630 -124.782 1.00 68.44 286 ARG A CA 1
ATOM 2350 C C . ARG A 1 286 ? 64.784 14.588 -125.887 1.00 68.44 286 ARG A C 1
ATOM 2352 O O . ARG A 1 286 ? 65.302 14.490 -126.988 1.00 68.44 286 ARG A O 1
ATOM 2359 N N . VAL A 1 287 ? 63.892 15.530 -125.575 1.00 65.69 287 VAL A N 1
ATOM 2360 C CA . VAL A 1 287 ? 63.495 16.616 -126.492 1.00 65.69 287 VAL A CA 1
ATOM 2361 C C . VAL A 1 287 ? 64.618 17.653 -126.660 1.00 65.69 287 VAL A C 1
ATOM 2363 O O . VAL A 1 287 ? 64.843 18.158 -127.752 1.00 65.69 287 VAL A O 1
ATOM 2366 N N . ASN A 1 288 ? 65.369 17.967 -125.601 1.00 56.78 288 ASN A N 1
ATOM 2367 C CA . ASN A 1 288 ? 66.413 18.995 -125.653 1.00 56.78 288 ASN A CA 1
ATOM 2368 C C . ASN A 1 288 ? 67.719 18.525 -126.328 1.00 56.78 288 ASN A C 1
ATOM 2370 O O . ASN A 1 288 ? 68.478 19.353 -126.826 1.00 56.78 288 ASN A O 1
ATOM 2374 N N . GLU A 1 289 ? 67.978 17.214 -126.398 1.00 53.25 289 GLU A N 1
ATOM 2375 C CA . GLU A 1 289 ? 69.048 16.646 -127.241 1.00 53.25 289 GLU A CA 1
ATOM 2376 C C . GLU A 1 289 ? 68.761 16.807 -128.750 1.00 53.25 289 GLU A C 1
ATOM 2378 O O . GLU A 1 289 ? 69.682 16.708 -129.557 1.00 53.25 289 GLU A O 1
ATOM 2383 N N . GLU A 1 290 ? 67.525 17.152 -129.130 1.00 52.50 290 GLU A N 1
ATOM 2384 C CA . GLU A 1 290 ? 67.107 17.450 -130.509 1.00 52.50 290 GLU A CA 1
ATOM 2385 C C . GLU A 1 290 ? 67.286 18.943 -130.890 1.00 52.50 290 GLU A C 1
ATOM 2387 O O . GLU A 1 290 ? 67.197 19.300 -132.061 1.00 52.50 290 GLU A O 1
ATOM 2392 N N . HIS A 1 291 ? 67.615 19.821 -129.927 1.00 48.16 291 HIS A N 1
ATOM 2393 C CA . HIS A 1 291 ? 67.703 21.284 -130.099 1.00 48.16 291 HIS A CA 1
ATOM 2394 C C . HIS A 1 291 ? 69.115 21.874 -129.879 1.00 48.16 291 HIS A C 1
ATOM 2396 O O . HIS A 1 291 ? 69.293 22.974 -129.355 1.00 48.16 291 HIS A O 1
ATOM 2402 N N . SER A 1 292 ? 70.159 21.168 -130.325 1.00 36.97 292 SER A N 1
ATOM 2403 C CA . SER A 1 292 ? 71.559 21.631 -130.245 1.00 36.97 292 SER A CA 1
ATOM 2404 C C . SER A 1 292 ? 71.953 22.664 -131.331 1.00 36.97 292 SER A C 1
ATOM 2406 O O . SER A 1 292 ? 72.944 22.469 -132.034 1.00 36.97 292 SER A O 1
ATOM 2408 N N . ASN A 1 293 ? 71.175 23.742 -131.475 1.00 33.81 293 ASN A N 1
ATOM 2409 C CA . ASN A 1 293 ? 71.387 24.976 -132.269 1.00 33.81 293 ASN A CA 1
ATOM 2410 C C . ASN A 1 293 ? 70.159 25.892 -131.978 1.00 33.81 293 ASN A C 1
ATOM 2412 O O . ASN A 1 293 ? 69.060 25.364 -131.844 1.00 33.81 293 ASN A O 1
ATOM 2416 N N . GLU A 1 294 ? 70.193 27.228 -131.831 1.00 37.66 294 GLU A N 1
ATOM 2417 C CA . GLU A 1 294 ? 71.165 28.272 -132.228 1.00 37.66 294 GLU A CA 1
ATOM 2418 C C . GLU A 1 294 ? 71.490 29.281 -131.072 1.00 37.66 294 GLU A C 1
ATOM 2420 O O . GLU A 1 294 ? 71.629 28.856 -129.927 1.00 37.66 294 GLU A O 1
ATOM 2425 N N . LYS A 1 295 ? 71.740 30.590 -131.329 1.00 35.06 295 LYS A N 1
ATOM 2426 C CA . LYS A 1 295 ? 72.640 31.444 -130.496 1.00 35.06 295 LYS A CA 1
ATOM 2427 C C . LYS A 1 295 ? 72.126 32.856 -130.078 1.00 35.06 295 LYS A C 1
ATOM 2429 O O . LYS A 1 295 ? 71.342 33.485 -130.773 1.00 35.06 295 LYS A O 1
ATOM 2434 N N . TRP A 1 296 ? 72.661 33.338 -128.940 1.00 34.97 296 TRP A N 1
ATOM 2435 C CA . TRP A 1 296 ? 72.444 34.590 -128.157 1.00 34.97 296 TRP A CA 1
ATOM 2436 C C . TRP A 1 296 ? 72.527 35.972 -128.857 1.00 34.97 296 TRP A C 1
ATOM 2438 O O . TRP A 1 296 ? 73.117 36.084 -129.931 1.00 34.97 296 TRP A O 1
ATOM 2448 N N . PRO A 1 297 ? 72.116 37.059 -128.150 1.00 47.97 297 PRO A N 1
ATOM 2449 C CA . PRO A 1 297 ? 73.114 38.040 -127.640 1.00 47.97 297 PRO A CA 1
ATOM 2450 C C . PRO A 1 297 ? 72.954 38.501 -126.147 1.00 47.97 297 PRO A C 1
ATOM 2452 O O . PRO A 1 297 ? 72.275 37.841 -125.365 1.00 47.97 297 PRO A O 1
ATOM 2455 N N . ARG A 1 298 ? 73.682 39.565 -125.721 1.00 39.81 298 ARG A N 1
ATOM 2456 C CA . ARG A 1 298 ? 73.964 40.051 -124.326 1.00 39.81 298 ARG A CA 1
ATOM 2457 C C . ARG A 1 298 ? 74.230 41.590 -124.288 1.00 39.81 298 ARG A C 1
ATOM 2459 O O . ARG A 1 298 ? 74.333 42.164 -125.365 1.00 39.81 298 ARG A O 1
ATOM 2466 N N . LEU A 1 299 ? 74.415 42.327 -123.166 1.00 56.81 299 LEU A N 1
ATOM 2467 C CA . LEU A 1 299 ? 74.546 41.982 -121.722 1.00 56.81 299 LEU A CA 1
ATOM 2468 C C . LEU A 1 299 ? 73.497 42.714 -120.815 1.00 56.81 299 LEU A C 1
ATOM 2470 O O . LEU A 1 299 ? 72.348 42.334 -120.984 1.00 56.81 299 LEU A O 1
ATOM 2474 N N . VAL A 1 300 ? 73.664 43.673 -119.866 1.00 52.25 300 VAL A N 1
ATOM 2475 C CA . VAL A 1 300 ? 74.731 44.508 -119.211 1.00 52.25 300 VAL A CA 1
ATOM 2476 C C . VAL A 1 300 ? 74.233 44.894 -117.768 1.00 52.25 300 VAL A C 1
ATOM 2478 O O . VAL A 1 300 ? 73.015 44.972 -117.614 1.00 52.25 300 VAL A O 1
ATOM 2481 N N . PRO A 1 301 ? 75.073 45.121 -116.715 1.00 59.81 301 PRO A N 1
ATOM 2482 C CA . PRO A 1 301 ? 74.620 45.271 -115.305 1.00 59.81 301 PRO A CA 1
ATOM 2483 C C . PRO A 1 301 ? 74.792 46.673 -114.649 1.00 59.81 301 PRO A C 1
ATOM 2485 O O . PRO A 1 301 ? 75.387 47.569 -115.245 1.00 59.81 301 PRO A O 1
ATOM 2488 N N . VAL A 1 302 ? 74.346 46.817 -113.384 1.00 41.00 302 VAL A N 1
ATOM 2489 C CA . VAL A 1 302 ? 74.619 47.936 -112.438 1.00 41.00 302 VAL A CA 1
ATOM 2490 C C . VAL A 1 302 ? 74.858 47.378 -111.006 1.00 41.00 302 VAL A C 1
ATOM 2492 O O . VAL A 1 302 ? 74.226 46.388 -110.645 1.00 41.00 302 VAL A O 1
ATOM 2495 N N . HIS A 1 303 ? 75.762 47.994 -110.226 1.00 38.84 303 HIS A N 1
ATOM 2496 C CA . HIS A 1 303 ? 76.123 47.727 -108.802 1.00 38.84 303 HIS A CA 1
ATOM 2497 C C . HIS A 1 303 ? 75.475 48.827 -107.903 1.00 38.84 303 HIS A C 1
ATOM 2499 O O . HIS A 1 303 ? 75.273 49.929 -108.404 1.00 38.84 303 HIS A O 1
ATOM 2505 N N . GLU A 1 304 ? 74.972 48.561 -106.683 1.00 40.28 304 GLU A N 1
ATOM 2506 C CA . GLU A 1 304 ? 75.688 48.555 -105.367 1.00 40.28 304 GLU A CA 1
ATOM 2507 C C . GLU A 1 304 ? 76.071 49.988 -104.895 1.00 40.28 304 GLU A C 1
ATOM 2509 O O . GLU A 1 304 ? 76.405 50.824 -105.726 1.00 40.28 304 GLU A O 1
ATOM 2514 N N . GLN A 1 305 ? 75.934 50.405 -103.625 1.00 37.25 305 GLN A N 1
ATOM 2515 C CA . GLN A 1 305 ? 76.557 49.855 -102.402 1.00 37.25 305 GLN A CA 1
ATOM 2516 C C . GLN A 1 305 ? 75.663 49.888 -101.128 1.00 37.25 305 GLN A C 1
ATOM 2518 O O . GLN A 1 305 ? 74.454 50.100 -101.206 1.00 37.25 305 GLN A O 1
ATOM 2523 N N . THR A 1 306 ? 76.294 49.586 -99.986 1.00 42.56 306 THR A N 1
ATOM 2524 C CA . THR A 1 306 ? 75.829 49.457 -98.586 1.00 42.56 306 THR A CA 1
ATOM 2525 C C . THR A 1 306 ? 75.520 50.834 -97.927 1.00 42.56 306 THR A C 1
ATOM 2527 O O . THR A 1 306 ? 75.470 51.832 -98.641 1.00 42.56 306 THR A O 1
ATOM 2530 N N . ASP A 1 307 ? 75.096 50.984 -96.660 1.00 39.91 307 ASP A N 1
ATOM 2531 C CA . ASP A 1 307 ? 75.808 50.708 -95.387 1.00 39.91 307 ASP A CA 1
ATOM 2532 C C . ASP A 1 307 ? 74.862 50.455 -94.181 1.00 39.91 307 ASP A C 1
ATOM 2534 O O . ASP A 1 307 ? 73.642 50.601 -94.276 1.00 39.91 307 ASP A O 1
ATOM 2538 N N . GLU A 1 308 ? 75.443 50.048 -93.045 1.00 44.72 308 GLU A N 1
ATOM 2539 C CA . GLU A 1 308 ? 74.788 49.816 -91.744 1.00 44.72 308 GLU A CA 1
ATOM 2540 C C . GLU A 1 308 ? 74.825 51.081 -90.860 1.00 44.72 308 GLU A C 1
ATOM 2542 O O . GLU A 1 308 ? 75.874 51.712 -90.790 1.00 44.72 308 GLU A O 1
ATOM 2547 N N . GLU A 1 309 ? 73.771 51.380 -90.084 1.00 39.88 309 GLU A N 1
ATOM 2548 C CA . GLU A 1 309 ? 73.925 51.966 -88.732 1.00 39.88 309 GLU A CA 1
ATOM 2549 C C . GLU A 1 309 ? 72.679 51.704 -87.852 1.00 39.88 309 GLU A C 1
ATOM 2551 O O . GLU A 1 309 ? 71.615 51.320 -88.346 1.00 39.88 309 GLU A O 1
ATOM 2556 N N . SER A 1 310 ? 72.827 51.846 -86.532 1.00 41.47 310 SER A N 1
ATOM 2557 C CA . SER A 1 310 ? 71.828 51.544 -85.495 1.00 41.47 310 SER A CA 1
ATOM 2558 C C . SER A 1 310 ? 71.157 52.802 -84.922 1.00 41.47 310 SER A C 1
ATOM 2560 O O . SER A 1 310 ? 71.574 53.914 -85.222 1.00 41.47 310 SER A O 1
ATOM 2562 N N . HIS A 1 311 ? 70.138 52.630 -84.065 1.00 46.06 311 HIS A N 1
ATOM 2563 C CA . HIS A 1 311 ? 70.025 53.347 -82.780 1.00 46.06 311 HIS A CA 1
ATOM 2564 C C . HIS A 1 311 ? 68.888 52.771 -81.904 1.00 46.06 311 HIS A C 1
ATOM 2566 O O . HIS A 1 311 ? 67.828 52.409 -82.410 1.00 46.06 311 HIS A O 1
ATOM 2572 N N . ASP A 1 312 ? 69.131 52.705 -80.591 1.00 45.00 312 ASP A N 1
ATOM 2573 C CA . ASP A 1 312 ? 68.226 52.198 -79.543 1.00 45.00 312 ASP A CA 1
ATOM 2574 C C . ASP A 1 312 ? 67.635 53.342 -78.672 1.00 45.00 312 ASP A C 1
ATOM 2576 O O . ASP A 1 312 ? 68.156 54.459 -78.693 1.00 45.00 312 ASP A O 1
ATOM 2580 N N . TYR A 1 313 ? 66.661 53.001 -77.804 1.00 47.81 313 TYR A N 1
ATOM 2581 C CA . TYR A 1 313 ? 66.064 53.821 -76.713 1.00 47.81 313 TYR A CA 1
ATOM 2582 C C . TYR A 1 313 ? 65.088 54.934 -77.195 1.00 47.81 313 TYR A C 1
ATOM 2584 O O . TYR A 1 313 ? 65.123 55.331 -78.353 1.00 47.81 313 TYR A O 1
ATOM 2592 N N . GLU A 1 314 ? 64.105 55.431 -76.423 1.00 50.44 314 GLU A N 1
ATOM 2593 C CA . GLU A 1 314 ? 63.912 55.495 -74.954 1.00 50.44 314 GLU A CA 1
ATOM 2594 C C . GLU A 1 314 ? 62.569 54.891 -74.436 1.00 50.44 314 GLU A C 1
ATOM 2596 O O . GLU A 1 314 ? 61.822 54.266 -75.187 1.00 50.44 314 GLU A O 1
ATOM 2601 N N . ALA A 1 315 ? 62.299 55.028 -73.126 1.00 48.91 315 ALA A N 1
ATOM 2602 C CA . ALA A 1 315 ? 61.190 54.418 -72.362 1.00 48.91 315 ALA A CA 1
ATOM 2603 C C . ALA A 1 315 ? 59.999 55.399 -72.139 1.00 48.91 315 ALA A C 1
ATOM 2605 O O . ALA A 1 315 ? 60.180 56.607 -72.262 1.00 48.91 315 ALA A O 1
ATOM 2606 N N . ASP A 1 316 ? 58.738 54.947 -72.056 1.00 55.69 316 ASP A N 1
ATOM 2607 C CA . ASP A 1 316 ? 57.956 54.556 -70.846 1.00 55.69 316 ASP A CA 1
ATOM 2608 C C . ASP A 1 316 ? 57.697 55.673 -69.804 1.00 55.69 316 ASP A C 1
ATOM 2610 O O . ASP A 1 316 ? 58.612 56.433 -69.512 1.00 55.69 316 ASP A O 1
ATOM 2614 N N . TRP A 1 317 ? 56.457 55.742 -69.274 1.00 51.56 317 TRP A N 1
ATOM 2615 C CA . TRP A 1 317 ? 56.021 56.250 -67.944 1.00 51.56 317 TRP A CA 1
ATOM 2616 C C . TRP A 1 317 ? 54.467 56.289 -67.810 1.00 51.56 317 TRP A C 1
ATOM 2618 O O . TRP A 1 317 ? 53.851 57.342 -67.954 1.00 51.56 317 TRP A O 1
ATOM 2628 N N . ASP A 1 318 ? 53.877 55.121 -67.512 1.00 48.81 318 ASP A N 1
ATOM 2629 C CA . ASP A 1 318 ? 52.917 54.841 -66.404 1.00 48.81 318 ASP A CA 1
ATOM 2630 C C . ASP A 1 318 ? 51.506 55.517 -66.258 1.00 48.81 318 ASP A C 1
ATOM 2632 O O . ASP A 1 318 ? 51.178 56.553 -66.830 1.00 48.81 318 ASP A O 1
ATOM 2636 N N . GLU A 1 319 ? 50.705 54.888 -65.376 1.00 44.78 319 GLU A N 1
ATOM 2637 C CA . GLU A 1 319 ? 49.563 55.369 -64.562 1.00 44.78 319 GLU A CA 1
ATOM 2638 C C . GLU A 1 319 ? 48.161 55.466 -65.247 1.00 44.78 319 GLU A C 1
ATOM 2640 O O . GLU A 1 319 ? 48.003 56.016 -66.330 1.00 44.78 319 GLU A O 1
ATOM 2645 N N . SER A 1 320 ? 47.034 54.947 -64.709 1.00 54.53 320 SER A N 1
ATOM 2646 C CA . SER A 1 320 ? 46.666 54.460 -63.354 1.00 54.53 320 SER A CA 1
ATOM 2647 C C . SER A 1 320 ? 45.645 53.289 -63.348 1.00 54.53 320 SER A C 1
ATOM 2649 O O . SER A 1 320 ? 44.992 52.989 -64.346 1.00 54.53 320 SER A O 1
ATOM 2651 N N . VAL A 1 321 ? 45.484 52.645 -62.178 1.00 57.75 321 VAL A N 1
ATOM 2652 C CA . VAL A 1 321 ? 44.524 51.551 -61.864 1.00 57.75 321 VAL A CA 1
ATOM 2653 C C . VAL A 1 321 ? 43.156 52.104 -61.378 1.00 57.75 321 VAL A C 1
ATOM 2655 O O . VAL A 1 321 ? 43.104 53.257 -60.948 1.00 57.75 321 VAL A O 1
ATOM 2658 N N . PRO A 1 322 ? 42.045 51.324 -61.380 1.00 58.06 322 PRO A N 1
ATOM 2659 C CA . PRO A 1 322 ? 41.738 50.482 -60.207 1.00 58.06 322 PRO A CA 1
ATOM 2660 C C . PRO A 1 322 ? 41.077 49.114 -60.509 1.00 58.06 322 PRO A C 1
ATOM 2662 O O . PRO A 1 322 ? 40.707 48.798 -61.636 1.00 58.06 322 PRO A O 1
ATOM 2665 N N . LEU A 1 323 ? 40.945 48.299 -59.456 1.00 57.00 323 LEU A N 1
ATOM 2666 C CA . LEU A 1 323 ? 40.387 46.937 -59.453 1.00 57.00 323 LEU A CA 1
ATOM 2667 C C . LEU A 1 323 ? 38.851 46.910 -59.309 1.00 57.00 323 LEU A C 1
ATOM 2669 O O . LEU A 1 323 ? 38.277 47.801 -58.679 1.00 57.00 323 LEU A O 1
ATOM 2673 N N . ALA A 1 324 ? 38.228 45.826 -59.785 1.00 51.81 324 ALA A N 1
ATOM 2674 C CA . ALA A 1 324 ? 36.875 45.369 -59.444 1.00 51.81 324 ALA A CA 1
ATOM 2675 C C . ALA A 1 324 ? 36.808 43.831 -59.507 1.00 51.81 324 ALA A C 1
ATOM 2677 O O . ALA A 1 324 ? 37.484 43.270 -60.399 1.00 51.81 324 ALA A O 1
#

Sequence (324 aa):
MSRVMMRPVRAFWNVRLFSRRACLRNSTTKSPQQPLETNPINFTMGKMPIGLPMGGEDVFISDTSSSKRKEEWIKEKQKQKEKEKQKQNAEIVEDVRIDDYVIQVESFFDTYRVVQEFKRSGFTEAESKILTRYMYDVLKEKMNWINKTYAPKVDLENETYLFEAAHSELLFEVTNSREISIMNLTNDSIILKRWFNGLNDETIAEIKLNDDLIKLELNQFKHENNLQQRELNLKNSDLNSRIISDMVSGLKSDIETYRWQLTRAGIVTILTMAVCILSVWNVAKRVNEEHSNEKWPRLVPVHEQTDEESHDYEADWDESVPLA